Protein AF-A0AAE9ZBF6-F1 (afdb_monomer_lite)

pLDDT: mean 81.01, std 19.07, range [32.28, 96.75]

Sequence (198 aa):
MTGSSLATSDKGQGATVRFPVLPGRTPVAQG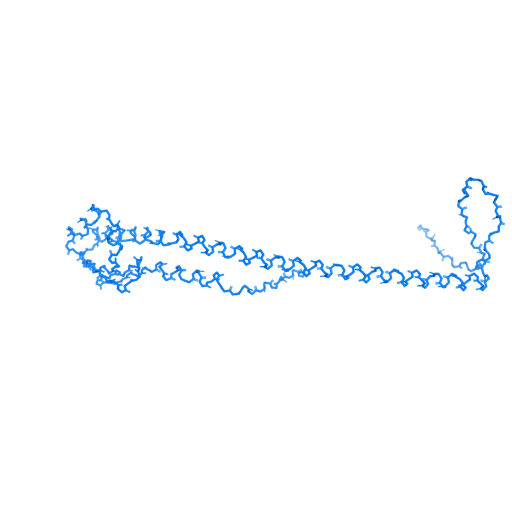ADTTCEAYKAGHRDASIAYAEEKAALERSHQAFVDSVGVMLSDMEARYRDEALALIARLFTAVAPAMARGSALSEIMSLVSDRARHSDDELKLRVHPDLVSHLSETDQKKLSDNPQIILETDPSCAPSSIDARWSKGGFCHDPDALIKEILTALDAPSVPQEEQGNE

Radius of gyration: 42.13 Å; chains: 1; bounding box: 88×58×106 Å

Foldseek 3Di:
DDDDDPDDDDDDDPDQDDDDDDPPDDDPPDRPPCPDPVNVVVVVVVVVVVVVVVVVVVVVVVVVVVVVVVVVVVVVLVVLLVVLVVVLVVCVVCLVVVLLVVLLVVVVVVLVCCVVDDPWAKEKEAAPLSVVPDDPVVVCSQVVDPSYHYHHDNVADHSWIWIDTPVGTDTDDSVVVSVVVSVVSPDPDDPPPPPPDD

Organism: NCBI:txid1866326

Structure (mmCIF, N/CA/C/O backbone):
data_AF-A0AAE9ZBF6-F1
#
_entry.id   AF-A0AAE9ZBF6-F1
#
loop_
_atom_site.group_PDB
_atom_site.id
_atom_site.type_symbol
_atom_site.label_atom_id
_atom_site.label_alt_id
_atom_site.label_comp_id
_atom_site.label_asym_id
_atom_site.label_entity_id
_atom_site.label_seq_id
_atom_site.pdbx_PDB_ins_code
_atom_site.Cartn_x
_atom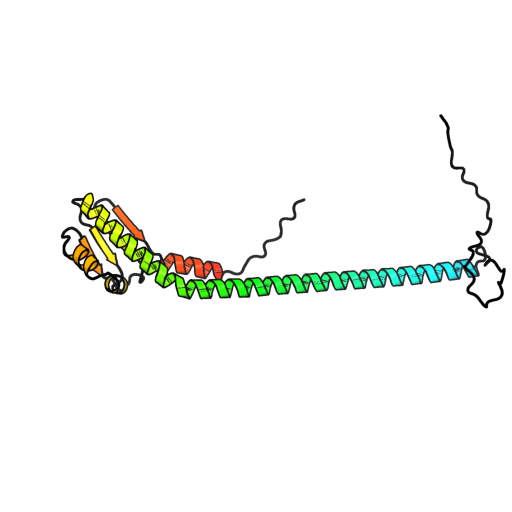_site.Cartn_y
_atom_site.Cartn_z
_atom_site.occupancy
_atom_site.B_iso_or_equiv
_atom_site.auth_seq_id
_atom_site.auth_comp_id
_atom_site.auth_asym_id
_atom_site.auth_atom_id
_atom_site.pdbx_PDB_model_num
ATOM 1 N N . MET A 1 1 ? 7.313 43.521 -60.790 1.00 37.53 1 MET A N 1
ATOM 2 C CA . MET A 1 1 ? 8.781 43.572 -60.659 1.00 37.53 1 MET A CA 1
ATOM 3 C C . MET A 1 1 ? 9.312 42.167 -60.893 1.00 37.53 1 MET A C 1
ATOM 5 O O . MET A 1 1 ? 8.902 41.276 -60.167 1.00 37.53 1 MET A O 1
ATOM 9 N N . THR A 1 2 ? 10.070 41.994 -61.987 1.00 36.09 2 THR A N 1
ATOM 10 C CA . THR A 1 2 ? 11.187 41.035 -62.192 1.00 36.09 2 THR A CA 1
ATOM 11 C C . THR A 1 2 ? 11.114 39.724 -61.387 1.00 36.09 2 THR A C 1
ATOM 13 O O . THR A 1 2 ? 11.328 39.742 -60.185 1.00 36.09 2 THR A O 1
ATOM 16 N N . GLY A 1 3 ? 10.807 38.548 -61.940 1.00 38.22 3 GLY A N 1
ATOM 17 C CA . GLY A 1 3 ? 11.33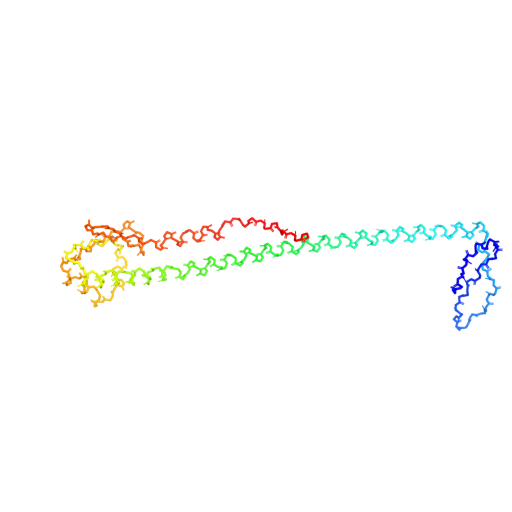9 37.966 -63.172 1.00 38.22 3 GLY A CA 1
ATOM 18 C C . GLY A 1 3 ? 12.728 37.381 -62.906 1.00 38.22 3 GLY A C 1
ATOM 19 O O . GLY A 1 3 ? 13.692 38.133 -62.935 1.00 38.22 3 GLY A O 1
ATOM 20 N N . SER A 1 4 ? 12.839 36.070 -62.659 1.00 32.28 4 SER A N 1
ATOM 21 C CA . SER A 1 4 ? 14.072 35.339 -62.975 1.00 32.28 4 SER A CA 1
ATOM 22 C C . SER A 1 4 ? 13.814 33.840 -63.127 1.00 32.28 4 SER A C 1
ATOM 24 O O . SER A 1 4 ? 13.607 33.100 -62.170 1.00 32.28 4 SER A O 1
ATOM 26 N N . SER A 1 5 ? 13.787 33.448 -64.394 1.00 37.94 5 SER A N 1
ATOM 27 C CA . SER A 1 5 ? 13.825 32.091 -64.917 1.00 37.94 5 SER A CA 1
ATOM 28 C C . SER A 1 5 ? 15.198 31.483 -64.623 1.00 37.94 5 SER A C 1
ATOM 30 O O . SER A 1 5 ? 16.198 31.986 -65.137 1.00 37.94 5 SER A O 1
ATOM 32 N N . LEU A 1 6 ? 15.270 30.397 -63.845 1.00 36.72 6 LEU A N 1
ATOM 33 C CA . LEU A 1 6 ? 16.497 29.604 -63.758 1.00 36.72 6 LEU A CA 1
ATOM 34 C C . LEU A 1 6 ? 16.592 28.722 -65.006 1.00 36.72 6 LEU A C 1
ATOM 36 O O . LEU A 1 6 ? 15.916 27.704 -65.136 1.00 36.72 6 LEU A O 1
ATOM 40 N N . ALA A 1 7 ? 17.411 29.176 -65.948 1.00 36.19 7 ALA A N 1
ATOM 41 C CA . ALA A 1 7 ? 17.775 28.441 -67.142 1.00 36.19 7 ALA A CA 1
ATOM 42 C C . ALA A 1 7 ? 18.561 27.174 -66.774 1.00 36.19 7 ALA A C 1
ATOM 44 O O . ALA A 1 7 ? 19.606 27.233 -66.126 1.00 36.19 7 ALA A O 1
ATOM 45 N N . THR A 1 8 ? 18.084 26.030 -67.254 1.00 43.53 8 THR A N 1
ATOM 46 C CA . THR A 1 8 ? 18.881 24.818 -67.432 1.00 43.53 8 THR A CA 1
ATOM 47 C C . THR A 1 8 ? 19.939 25.090 -68.502 1.00 43.53 8 THR A C 1
ATOM 49 O O . THR A 1 8 ? 19.627 25.117 -69.691 1.00 43.53 8 THR A O 1
ATOM 52 N N . SER A 1 9 ? 21.185 25.323 -68.084 1.00 36.16 9 SER A N 1
ATOM 53 C CA . SER A 1 9 ? 22.342 25.337 -68.982 1.00 36.16 9 SER A CA 1
ATOM 54 C C . SER A 1 9 ? 23.076 24.009 -68.867 1.00 36.16 9 SER A C 1
ATOM 56 O O . SER A 1 9 ? 23.961 23.834 -68.032 1.00 36.16 9 SER A O 1
ATOM 58 N N . ASP A 1 10 ? 22.701 23.093 -69.751 1.00 49.50 10 ASP A N 1
ATOM 59 C CA . ASP A 1 10 ? 23.531 21.985 -70.198 1.00 49.50 10 ASP A CA 1
ATOM 60 C C . ASP A 1 10 ? 24.780 22.542 -70.901 1.00 49.50 10 ASP A C 1
ATOM 62 O O . ASP A 1 10 ? 24.689 23.064 -72.011 1.00 49.50 10 ASP A O 1
ATOM 66 N N . LYS A 1 11 ? 25.934 22.494 -70.224 1.00 37.19 11 LYS A N 1
ATOM 67 C CA . LYS A 1 11 ? 27.270 22.440 -70.839 1.00 37.19 11 LYS A CA 1
ATOM 68 C C . LYS A 1 11 ? 28.214 21.704 -69.895 1.00 37.19 11 LYS A C 1
ATOM 70 O O . LYS A 1 11 ? 28.555 22.210 -68.829 1.00 37.19 11 LYS A O 1
ATOM 75 N N . GLY A 1 12 ? 28.665 20.527 -70.320 1.00 45.69 12 GLY A N 1
ATOM 76 C CA . GLY A 1 12 ? 29.735 19.769 -69.678 1.00 45.69 12 GLY A CA 1
ATOM 77 C C . GLY A 1 12 ? 31.035 20.570 -69.595 1.00 45.69 12 GLY A C 1
ATOM 78 O O . GLY A 1 12 ? 31.824 20.602 -70.535 1.00 45.69 12 GLY A O 1
ATOM 79 N N . GLN A 1 13 ? 31.266 21.204 -68.450 1.00 40.22 13 GLN A N 1
ATOM 80 C CA . GLN A 1 13 ? 32.573 21.692 -68.026 1.00 40.22 13 GLN A CA 1
ATOM 81 C C . GLN A 1 13 ? 32.901 21.000 -66.707 1.00 40.22 13 GLN A C 1
ATOM 83 O O . GLN A 1 13 ? 32.185 21.162 -65.721 1.00 40.22 13 GLN A O 1
ATOM 88 N N . GLY A 1 14 ? 33.954 20.178 -66.712 1.00 41.09 14 GLY A N 1
ATOM 89 C CA . GLY A 1 14 ? 34.430 19.469 -65.530 1.00 41.09 14 GLY A CA 1
ATOM 90 C C . GLY A 1 14 ? 34.694 20.449 -64.390 1.00 41.09 14 GLY A C 1
ATOM 91 O O . GLY A 1 14 ? 35.611 21.268 -64.456 1.00 41.09 14 GLY A O 1
ATOM 92 N N . ALA A 1 15 ? 33.868 20.380 -63.348 1.00 47.12 15 ALA A N 1
ATOM 93 C CA . ALA A 1 15 ? 34.034 21.188 -62.154 1.00 47.12 15 ALA A CA 1
ATOM 94 C C . ALA A 1 15 ? 35.337 20.777 -61.454 1.00 47.12 15 ALA A C 1
ATOM 96 O O . ALA A 1 15 ? 35.465 19.666 -60.941 1.00 47.12 15 ALA A O 1
ATOM 97 N N . THR A 1 16 ? 36.331 21.663 -61.469 1.00 44.41 16 THR A N 1
ATOM 98 C CA . THR A 1 16 ? 37.618 21.436 -60.808 1.00 44.41 16 THR A CA 1
ATOM 99 C C . THR A 1 16 ? 37.475 21.719 -59.311 1.00 44.41 16 THR A C 1
ATOM 101 O O . THR A 1 16 ? 37.362 22.873 -58.899 1.00 44.41 16 THR A O 1
ATOM 104 N N . VAL A 1 17 ? 37.478 20.677 -58.478 1.00 47.72 17 VAL A N 1
ATOM 105 C CA . VAL A 1 17 ? 37.499 20.817 -57.012 1.00 47.72 17 VAL A CA 1
ATOM 106 C C . VAL A 1 17 ? 38.924 21.180 -56.577 1.00 47.72 17 VAL A C 1
ATOM 108 O O . VAL A 1 17 ? 39.863 20.421 -56.812 1.00 47.72 17 VAL A O 1
ATOM 111 N N . ARG A 1 18 ? 39.114 22.363 -55.972 1.00 43.50 18 ARG A N 1
ATOM 112 C CA . ARG A 1 18 ? 40.412 22.798 -55.423 1.00 43.50 18 ARG A CA 1
ATOM 113 C C . ARG A 1 18 ? 40.583 22.272 -54.000 1.00 43.50 18 ARG A C 1
ATOM 115 O O . ARG A 1 18 ? 39.894 22.725 -53.092 1.00 43.50 18 ARG A O 1
ATOM 122 N N . PHE A 1 19 ? 41.542 21.375 -53.802 1.00 47.84 19 PHE A N 1
ATOM 123 C CA . PHE A 1 19 ? 41.963 20.962 -52.465 1.00 47.84 19 PHE A CA 1
ATOM 124 C C . PHE A 1 19 ? 42.942 21.991 -51.867 1.00 47.84 19 PHE A C 1
ATOM 126 O O . PHE A 1 19 ? 43.839 22.452 -52.581 1.00 47.84 19 PHE A O 1
ATOM 133 N N . PRO A 1 20 ? 42.802 22.369 -50.583 1.00 45.88 20 PRO A N 1
ATOM 134 C CA . PRO A 1 20 ? 43.759 23.244 -49.913 1.00 45.88 20 PRO A CA 1
ATOM 135 C C . PRO A 1 20 ? 45.128 22.555 -49.793 1.00 45.88 20 PRO A C 1
ATOM 137 O O . PRO A 1 20 ? 45.233 21.404 -49.369 1.00 45.88 20 PRO A O 1
ATOM 140 N N . VAL A 1 21 ? 46.186 23.262 -50.197 1.00 47.75 21 VAL A N 1
ATOM 141 C CA . VAL A 1 21 ? 47.561 22.744 -50.232 1.00 47.75 21 VAL A CA 1
ATOM 142 C C . VAL A 1 21 ? 48.197 22.884 -48.849 1.00 47.75 21 VAL A C 1
ATOM 144 O O . VAL A 1 21 ? 48.344 23.993 -48.339 1.00 47.75 21 VAL A O 1
ATOM 147 N N . LEU A 1 22 ? 48.592 21.759 -48.249 1.00 47.78 22 LEU A N 1
ATOM 148 C CA . LEU A 1 22 ? 49.406 21.735 -47.031 1.00 47.78 22 LEU A CA 1
ATOM 149 C C . LEU A 1 22 ? 50.863 22.149 -47.344 1.00 47.78 22 LEU A C 1
ATOM 151 O O . LEU A 1 22 ? 51.381 21.789 -48.408 1.00 47.78 22 LEU A O 1
ATOM 155 N N . PRO A 1 23 ? 51.546 22.880 -46.441 1.00 48.50 23 PRO A N 1
ATOM 156 C CA . PRO A 1 23 ? 52.893 23.396 -46.683 1.00 48.50 23 PRO A CA 1
ATOM 157 C C . PRO A 1 23 ? 53.912 22.262 -46.885 1.00 48.50 23 PRO A C 1
ATOM 159 O O . PRO A 1 23 ? 53.987 21.334 -46.085 1.00 48.50 23 PRO A O 1
ATOM 162 N N . GLY A 1 24 ? 54.701 22.347 -47.964 1.00 58.16 24 GLY A N 1
ATOM 163 C CA . GLY A 1 24 ? 55.768 21.389 -48.299 1.00 58.16 24 GLY A CA 1
ATOM 164 C C . GLY A 1 24 ? 55.476 20.430 -49.463 1.00 58.16 24 GLY A C 1
ATOM 165 O O . GLY A 1 24 ? 56.358 19.661 -49.836 1.00 58.16 24 GLY A O 1
ATOM 166 N N . ARG A 1 25 ? 54.286 20.477 -50.080 1.00 51.56 25 ARG A N 1
ATOM 167 C CA . ARG A 1 25 ? 53.978 19.733 -51.318 1.00 51.56 25 ARG A CA 1
ATOM 168 C C . ARG A 1 25 ? 53.935 20.661 -52.532 1.00 51.56 25 ARG A C 1
ATOM 170 O O . ARG A 1 25 ? 53.240 21.674 -52.519 1.00 51.56 25 ARG A O 1
ATOM 177 N N . THR A 1 26 ? 54.655 20.298 -53.594 1.00 52.19 26 THR A N 1
ATOM 178 C CA . THR A 1 26 ? 54.525 20.924 -54.915 1.00 52.19 26 THR A CA 1
ATOM 179 C C . THR A 1 26 ? 53.080 20.775 -55.405 1.00 52.19 26 THR A C 1
ATOM 181 O O . THR A 1 26 ? 52.531 19.673 -55.339 1.00 52.19 26 THR A O 1
ATOM 184 N N . PRO A 1 27 ? 52.431 21.854 -55.879 1.00 47.72 27 PRO A N 1
ATOM 185 C CA . PRO A 1 27 ? 51.064 21.780 -56.370 1.00 47.72 27 PRO A CA 1
ATOM 186 C C . PRO A 1 27 ? 51.039 20.938 -57.647 1.00 47.72 27 PRO A C 1
ATOM 188 O O . PRO A 1 27 ? 51.460 21.386 -58.712 1.00 47.72 27 PRO A O 1
ATOM 191 N N . VAL A 1 28 ? 50.544 19.705 -57.549 1.00 52.16 28 VAL A N 1
ATOM 192 C CA . VAL A 1 28 ? 50.178 18.919 -58.728 1.00 52.16 28 VAL A CA 1
ATOM 193 C C . VAL A 1 28 ? 48.899 19.542 -59.278 1.00 52.16 28 VAL A C 1
ATOM 195 O O . VAL A 1 28 ? 47.797 19.266 -58.812 1.00 52.16 28 VAL A O 1
ATOM 198 N N . ALA A 1 29 ? 49.052 20.445 -60.246 1.00 48.12 29 ALA A N 1
ATOM 199 C CA . ALA A 1 29 ? 47.961 21.065 -60.992 1.00 48.12 29 ALA A CA 1
ATOM 200 C C . ALA A 1 29 ? 47.364 20.089 -62.025 1.00 48.12 29 ALA A C 1
ATOM 202 O O . ALA A 1 29 ? 47.258 20.406 -63.206 1.00 48.12 29 ALA A O 1
ATOM 203 N N . GLN A 1 30 ? 46.984 18.888 -61.593 1.00 55.97 30 GLN A N 1
ATOM 204 C CA . GLN A 1 30 ? 46.102 18.020 -62.363 1.00 55.97 30 GLN A CA 1
ATOM 205 C C . GLN A 1 30 ? 44.748 18.042 -61.672 1.00 55.97 30 GLN A C 1
ATOM 207 O O . GLN A 1 30 ? 44.535 17.383 -60.657 1.00 55.97 30 GLN A O 1
ATOM 212 N N . GLY A 1 31 ? 43.834 18.850 -62.212 1.00 57.81 31 GLY A N 1
ATOM 213 C CA . GLY A 1 31 ? 42.420 18.631 -61.949 1.00 57.81 31 GLY A CA 1
ATOM 214 C C . GLY A 1 31 ? 42.102 17.200 -62.366 1.00 57.81 31 GLY A C 1
ATOM 215 O O . GLY A 1 31 ? 42.403 16.820 -63.497 1.00 57.81 31 GLY A O 1
ATOM 216 N N . ALA A 1 32 ? 41.579 16.391 -61.446 1.00 61.59 32 ALA A N 1
ATOM 217 C CA . ALA A 1 32 ? 41.096 15.066 -61.799 1.00 61.59 32 ALA A CA 1
ATOM 218 C C . ALA A 1 32 ? 40.061 15.222 -62.921 1.00 61.59 32 ALA A C 1
ATOM 220 O O . ALA A 1 32 ? 39.143 16.037 -62.796 1.00 61.59 32 ALA A O 1
ATOM 221 N N . ASP A 1 33 ? 40.225 14.487 -64.020 1.00 70.38 33 ASP A N 1
ATOM 222 C CA . ASP A 1 33 ? 39.209 14.433 -65.066 1.00 70.38 33 ASP A CA 1
ATOM 223 C C . ASP A 1 33 ? 37.993 13.692 -64.507 1.00 70.38 33 ASP A C 1
ATOM 225 O O . ASP A 1 33 ? 37.917 12.462 -64.512 1.00 70.38 33 ASP A O 1
ATOM 229 N N . THR A 1 34 ? 37.042 14.463 -63.986 1.00 69.12 34 THR A N 1
ATOM 230 C CA . THR A 1 34 ? 35.822 13.949 -63.363 1.00 69.12 34 THR A CA 1
ATOM 231 C C . THR A 1 34 ? 34.867 13.307 -64.370 1.00 69.12 34 THR A C 1
ATOM 233 O O . THR A 1 34 ? 33.872 12.692 -63.981 1.00 69.12 34 THR A O 1
ATOM 236 N N . THR A 1 35 ? 35.158 13.424 -65.670 1.00 75.75 35 THR A N 1
ATOM 237 C CA . THR A 1 35 ? 34.339 12.865 -66.747 1.00 75.75 35 THR A CA 1
ATOM 238 C C . THR A 1 35 ? 34.814 11.493 -67.218 1.00 75.75 35 THR A C 1
ATOM 240 O O . THR A 1 35 ? 34.027 10.779 -67.848 1.00 75.75 35 THR A O 1
ATOM 243 N N . CYS A 1 36 ? 36.043 11.085 -66.873 1.00 84.06 36 CYS A N 1
ATOM 244 C CA . CYS A 1 36 ? 36.571 9.784 -67.268 1.00 84.06 36 CYS A CA 1
ATOM 245 C C . CYS A 1 36 ? 35.875 8.623 -66.530 1.00 84.06 36 CYS A C 1
ATOM 247 O O . CYS A 1 36 ? 35.502 8.723 -65.358 1.00 84.06 36 CYS A O 1
ATOM 249 N N . GLU A 1 37 ? 35.700 7.493 -67.220 1.00 84.56 37 GLU A N 1
ATOM 250 C CA . GLU A 1 37 ? 34.986 6.317 -66.694 1.00 84.56 37 GLU A CA 1
ATOM 251 C C . GLU A 1 37 ? 35.637 5.740 -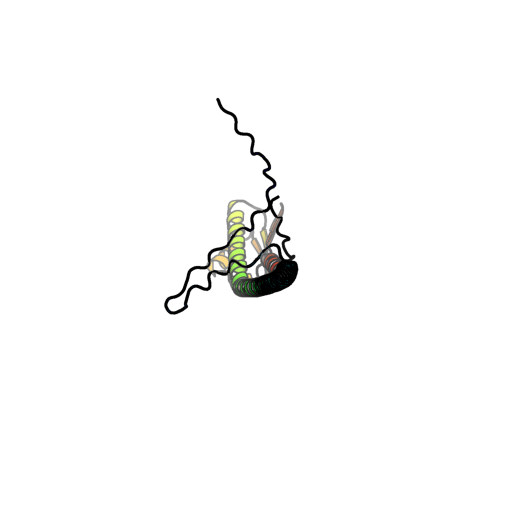65.427 1.00 84.56 37 GLU A C 1
ATOM 253 O O . GLU A 1 37 ? 34.932 5.351 -64.499 1.00 84.56 37 GLU A O 1
ATOM 258 N N . ALA A 1 38 ? 36.972 5.761 -65.337 1.00 82.44 38 ALA A N 1
ATOM 259 C CA . ALA A 1 38 ? 37.698 5.292 -64.156 1.00 82.44 38 ALA A CA 1
ATOM 260 C C . ALA A 1 38 ? 37.385 6.133 -62.904 1.00 82.44 38 ALA A C 1
ATOM 262 O O . ALA A 1 38 ? 37.188 5.582 -61.822 1.00 82.44 38 ALA A O 1
ATOM 263 N N . TYR A 1 39 ? 37.279 7.459 -63.053 1.00 80.94 39 TYR A N 1
ATOM 264 C CA . TYR A 1 39 ? 36.885 8.344 -61.957 1.00 80.94 39 TYR A CA 1
ATOM 265 C C . TYR A 1 39 ? 35.436 8.093 -61.530 1.00 80.94 39 TYR A C 1
ATOM 267 O O . TYR A 1 39 ? 35.159 7.974 -60.339 1.00 80.94 39 TYR A O 1
ATOM 275 N N . LYS A 1 40 ? 34.506 7.962 -62.488 1.00 82.62 40 LYS A N 1
ATOM 276 C CA . LYS A 1 40 ? 33.093 7.671 -62.190 1.00 82.62 40 LYS A CA 1
ATOM 277 C C . LYS A 1 40 ? 32.918 6.330 -61.479 1.00 82.62 40 LYS A C 1
ATOM 279 O O . LYS A 1 40 ? 32.113 6.252 -60.556 1.00 82.62 40 LYS A O 1
ATOM 284 N N . ALA A 1 41 ? 33.654 5.298 -61.897 1.00 87.00 41 ALA A N 1
ATOM 285 C CA . ALA A 1 41 ? 33.647 3.989 -61.250 1.00 87.00 41 ALA A CA 1
ATOM 286 C C . ALA A 1 41 ? 34.154 4.090 -59.804 1.00 87.00 41 ALA A C 1
ATOM 288 O O . ALA A 1 41 ? 33.415 3.759 -58.884 1.00 87.00 41 ALA A O 1
ATOM 289 N N . GLY A 1 42 ? 35.332 4.686 -59.587 1.00 87.56 42 GLY A N 1
ATOM 290 C CA . GLY A 1 42 ? 35.878 4.870 -58.239 1.00 87.56 42 GLY A CA 1
ATOM 291 C C . GLY A 1 42 ? 34.997 5.739 -57.332 1.00 87.56 42 GLY A C 1
ATOM 292 O O . GLY A 1 42 ? 34.845 5.439 -56.152 1.00 87.56 42 GLY A O 1
ATOM 293 N N . HIS A 1 43 ? 34.361 6.785 -57.871 1.00 85.75 43 HIS A N 1
ATOM 294 C CA . HIS A 1 43 ? 33.408 7.603 -57.118 1.00 85.75 43 HIS A CA 1
ATOM 295 C C . HIS A 1 43 ? 32.153 6.810 -56.733 1.00 85.75 43 HIS A C 1
ATOM 297 O O . HIS A 1 43 ? 31.659 6.967 -55.617 1.00 85.75 43 HIS A O 1
ATOM 303 N N . ARG A 1 44 ? 31.615 5.970 -57.629 1.00 90.50 44 ARG A N 1
ATOM 304 C CA . ARG A 1 44 ? 30.479 5.089 -57.313 1.00 90.50 44 ARG A CA 1
ATOM 305 C C . ARG A 1 44 ? 30.853 4.086 -56.230 1.00 90.50 44 ARG A C 1
ATOM 307 O O . ARG A 1 44 ? 30.124 4.004 -55.250 1.00 90.50 44 ARG A O 1
ATOM 314 N N . ASP A 1 45 ? 31.994 3.417 -56.362 1.00 92.12 45 ASP A N 1
ATOM 315 C CA . ASP A 1 45 ? 32.465 2.434 -55.383 1.00 92.12 45 ASP A CA 1
ATOM 316 C C . ASP A 1 45 ? 32.679 3.081 -54.007 1.00 92.12 45 ASP A C 1
ATOM 318 O O . ASP A 1 45 ? 32.196 2.571 -52.998 1.00 92.12 45 ASP A O 1
ATOM 322 N N . ALA A 1 46 ? 33.305 4.263 -53.959 1.00 91.00 46 ALA A N 1
ATOM 323 C CA . ALA A 1 46 ? 33.474 5.025 -52.722 1.00 91.00 46 ALA A CA 1
ATOM 324 C C . ALA A 1 46 ? 32.137 5.506 -52.131 1.00 91.00 46 ALA A C 1
ATOM 326 O O . ALA A 1 46 ? 31.967 5.505 -50.915 1.00 91.00 46 ALA A O 1
ATOM 327 N N . SER A 1 47 ? 31.175 5.897 -52.975 1.00 90.94 47 SER A N 1
ATOM 328 C CA . SER A 1 47 ? 29.839 6.311 -52.523 1.00 90.94 47 SER A CA 1
ATOM 329 C C . SER A 1 47 ? 29.042 5.137 -51.954 1.00 90.94 47 SER A C 1
ATOM 331 O O . SER A 1 47 ? 28.349 5.309 -50.955 1.00 90.94 47 SER A O 1
ATOM 333 N N . ILE A 1 48 ? 29.150 3.953 -52.568 1.00 94.38 48 ILE A N 1
ATOM 334 C CA . ILE A 1 48 ? 28.534 2.715 -52.078 1.00 94.38 48 ILE A CA 1
ATOM 335 C C . ILE A 1 48 ? 29.160 2.332 -50.737 1.00 94.38 48 ILE A C 1
ATOM 337 O O . ILE A 1 48 ? 28.429 2.175 -49.766 1.00 94.38 48 ILE A O 1
ATOM 341 N N . ALA A 1 49 ? 30.493 2.292 -50.650 1.00 94.06 49 ALA A N 1
ATOM 342 C CA . ALA A 1 49 ? 31.198 1.980 -49.408 1.00 94.06 49 ALA A CA 1
ATOM 343 C C . ALA A 1 49 ? 30.829 2.953 -48.273 1.00 94.06 49 ALA A C 1
ATOM 345 O O . ALA A 1 49 ? 30.549 2.526 -47.156 1.00 94.06 49 ALA A O 1
ATOM 346 N N . TYR A 1 50 ? 30.748 4.256 -48.567 1.00 92.69 50 TYR A N 1
ATOM 347 C CA . TYR A 1 50 ? 30.314 5.261 -47.594 1.00 92.69 50 TYR A CA 1
ATOM 348 C C . TYR A 1 50 ? 28.851 5.072 -47.162 1.00 92.69 50 TYR A C 1
ATOM 350 O O . TYR A 1 50 ? 28.529 5.198 -45.981 1.00 92.69 50 TYR A O 1
ATOM 358 N N . ALA A 1 51 ? 27.949 4.762 -48.099 1.00 94.56 51 ALA A N 1
ATOM 359 C CA . ALA A 1 51 ? 26.547 4.500 -47.782 1.00 94.56 51 ALA A CA 1
ATOM 360 C C . ALA A 1 51 ? 26.383 3.237 -46.919 1.00 94.56 51 ALA A C 1
ATOM 362 O O . ALA A 1 51 ? 25.596 3.242 -45.972 1.00 94.56 51 ALA A O 1
ATOM 363 N N . GLU A 1 52 ? 27.148 2.183 -47.204 1.00 96.06 52 GLU A N 1
ATOM 364 C CA . GLU A 1 52 ? 27.182 0.952 -46.411 1.00 96.06 52 GLU A CA 1
ATOM 365 C C . GLU A 1 52 ? 27.724 1.199 -44.998 1.00 96.06 52 GLU A C 1
ATOM 367 O O . GLU A 1 52 ? 27.122 0.736 -44.025 1.00 96.06 52 GLU A O 1
ATOM 372 N N . GLU A 1 53 ? 28.806 1.973 -44.868 1.00 95.19 53 GLU A N 1
ATOM 373 C CA . GLU A 1 53 ? 29.375 2.373 -43.577 1.00 95.19 53 GLU A CA 1
ATOM 374 C C . GLU A 1 53 ? 28.374 3.202 -42.760 1.00 95.19 53 GLU A C 1
ATOM 376 O O . GLU A 1 53 ? 28.129 2.902 -41.589 1.00 95.19 53 GLU A O 1
ATOM 381 N N . LYS A 1 54 ? 27.714 4.188 -43.384 1.00 95.00 54 LYS A N 1
ATOM 382 C CA . LYS A 1 54 ? 26.669 4.996 -42.738 1.00 95.00 54 LYS A CA 1
ATOM 383 C C . LYS A 1 54 ? 25.500 4.132 -42.271 1.00 95.00 54 LYS A C 1
ATOM 385 O O . LYS A 1 54 ? 25.069 4.262 -41.129 1.00 95.00 54 LYS A O 1
ATOM 390 N N . ALA A 1 55 ? 25.024 3.215 -43.112 1.00 95.56 55 ALA A N 1
ATOM 391 C CA . ALA A 1 55 ? 23.945 2.299 -42.754 1.00 95.56 55 ALA A CA 1
ATOM 392 C C . ALA A 1 55 ? 24.355 1.323 -41.635 1.00 95.56 55 ALA A C 1
ATOM 394 O O . ALA A 1 55 ? 23.521 0.920 -40.824 1.00 95.56 55 ALA A O 1
ATOM 395 N N . ALA A 1 56 ? 25.625 0.911 -41.575 1.00 95.88 56 ALA A N 1
ATOM 396 C CA . ALA A 1 56 ? 26.151 0.105 -40.475 1.00 95.88 56 ALA A CA 1
ATOM 397 C C . ALA A 1 56 ? 26.207 0.897 -39.163 1.00 95.88 56 ALA A C 1
ATOM 399 O O . ALA A 1 56 ? 25.804 0.374 -38.122 1.00 95.88 56 ALA A O 1
ATOM 400 N N . LEU A 1 57 ? 26.636 2.159 -39.222 1.00 95.62 57 LEU A N 1
ATOM 401 C CA . LEU A 1 57 ? 26.650 3.055 -38.071 1.00 95.62 57 LEU A CA 1
ATOM 402 C C . LEU A 1 57 ? 25.233 3.326 -37.548 1.00 95.62 57 LEU A C 1
ATOM 404 O O . LEU A 1 57 ? 25.003 3.223 -36.347 1.00 95.62 57 LEU A O 1
ATOM 408 N N . GLU A 1 58 ? 24.270 3.596 -38.432 1.00 96.44 58 GLU A N 1
ATOM 409 C CA . GLU A 1 58 ? 22.864 3.807 -38.061 1.00 96.44 58 GLU A CA 1
ATOM 410 C C . GLU A 1 58 ? 22.259 2.567 -37.388 1.00 96.44 58 GLU A C 1
ATOM 412 O O . GLU A 1 58 ? 21.624 2.689 -36.342 1.00 96.44 58 GLU A O 1
ATOM 417 N N . ARG A 1 59 ? 22.525 1.361 -37.912 1.00 96.56 59 ARG A N 1
ATOM 418 C CA . ARG A 1 59 ? 22.106 0.102 -37.269 1.00 96.56 59 ARG A CA 1
ATOM 419 C C . ARG A 1 59 ? 22.737 -0.096 -35.891 1.00 96.56 59 ARG A C 1
ATOM 421 O O . ARG A 1 59 ? 22.058 -0.552 -34.978 1.00 96.56 59 ARG A O 1
ATOM 428 N N . SER A 1 60 ? 24.014 0.250 -35.738 1.00 95.38 60 SER A N 1
ATOM 429 C CA . SER A 1 60 ? 24.713 0.188 -34.449 1.00 95.38 60 SER A CA 1
ATOM 430 C C . SER A 1 60 ? 24.116 1.170 -33.435 1.00 95.38 60 SER A C 1
ATOM 432 O O . SER A 1 60 ? 23.840 0.794 -32.298 1.00 95.38 60 SER A O 1
ATOM 434 N N . HIS A 1 61 ? 23.845 2.410 -33.855 1.00 95.81 61 HIS A N 1
ATOM 435 C CA . HIS A 1 61 ? 23.186 3.406 -33.012 1.00 95.81 61 HIS A CA 1
ATOM 436 C C . HIS A 1 61 ? 21.784 2.966 -32.600 1.00 95.81 61 HIS A C 1
ATOM 438 O O . HIS A 1 61 ? 21.445 3.090 -31.427 1.00 95.81 61 HIS A O 1
ATOM 444 N N . GLN A 1 62 ? 20.994 2.412 -33.523 1.00 95.88 62 GLN A N 1
ATOM 445 C CA . GLN A 1 62 ? 19.660 1.920 -33.190 1.00 95.88 62 GLN A CA 1
ATOM 446 C C . GLN A 1 62 ? 19.725 0.773 -32.177 1.00 95.88 62 GLN A C 1
ATOM 448 O O . GLN A 1 62 ? 19.047 0.828 -31.159 1.00 95.88 62 GLN A O 1
ATOM 453 N N . ALA A 1 63 ? 20.609 -0.208 -32.386 1.00 95.94 63 ALA A N 1
ATOM 454 C CA . ALA A 1 63 ? 20.795 -1.306 -31.439 1.00 95.94 63 ALA A CA 1
ATOM 455 C C . ALA A 1 63 ? 21.248 -0.817 -30.050 1.00 95.94 63 ALA A C 1
ATOM 457 O O . ALA A 1 63 ? 20.835 -1.368 -29.030 1.00 95.94 63 ALA A O 1
ATOM 458 N N . PHE A 1 64 ? 22.079 0.228 -29.997 1.00 95.75 64 PHE A N 1
ATOM 459 C CA . PHE A 1 64 ? 22.462 0.865 -28.740 1.00 95.75 64 PHE A CA 1
ATOM 460 C C . PHE A 1 64 ? 21.267 1.537 -28.053 1.00 95.75 64 PHE A C 1
ATOM 462 O O . PHE A 1 64 ? 21.067 1.327 -26.859 1.00 95.75 64 PHE A O 1
ATOM 469 N N . VAL A 1 65 ? 20.459 2.303 -28.792 1.00 96.75 65 VAL A N 1
ATOM 470 C CA . VAL A 1 65 ? 19.245 2.946 -28.261 1.00 96.75 65 VAL A CA 1
ATOM 471 C C . VAL A 1 65 ? 18.270 1.902 -27.719 1.00 96.75 65 VAL A C 1
ATOM 473 O O . VAL A 1 65 ? 17.816 2.041 -26.585 1.00 96.75 65 VAL A O 1
ATOM 476 N N . ASP A 1 66 ? 18.018 0.829 -28.468 1.00 95.25 66 ASP A N 1
ATOM 477 C CA . ASP A 1 66 ? 17.134 -0.259 -28.043 1.00 95.25 66 ASP A CA 1
ATOM 478 C C . ASP A 1 66 ? 17.668 -0.933 -26.767 1.00 95.25 66 ASP A C 1
ATOM 480 O O . ASP A 1 66 ? 16.924 -1.171 -25.815 1.00 95.25 66 ASP A O 1
ATOM 484 N N . SER A 1 67 ? 18.983 -1.176 -26.698 1.00 95.94 67 SER A N 1
ATOM 485 C CA . SER A 1 67 ? 19.628 -1.747 -25.511 1.00 95.94 67 SER A CA 1
ATOM 486 C C . SER A 1 67 ? 19.517 -0.840 -24.284 1.00 95.94 67 SER A C 1
ATOM 488 O O . SER A 1 67 ? 19.340 -1.347 -23.175 1.00 95.94 67 SER A O 1
ATOM 490 N N . VAL A 1 68 ? 19.652 0.477 -24.453 1.00 96.12 68 VAL A N 1
ATOM 491 C CA . VAL A 1 68 ? 19.474 1.440 -23.358 1.00 96.12 68 VAL A CA 1
ATOM 492 C C . VAL A 1 68 ? 18.009 1.483 -22.927 1.00 96.12 68 VAL A C 1
ATOM 494 O O . VAL A 1 68 ? 17.746 1.495 -21.728 1.00 96.12 68 VAL A O 1
ATOM 497 N N . GLY A 1 69 ? 17.064 1.434 -23.869 1.00 94.06 69 GLY A N 1
ATOM 498 C CA . GLY A 1 69 ? 15.630 1.385 -23.573 1.00 94.06 69 GLY A CA 1
ATOM 499 C C . GLY A 1 69 ? 15.248 0.181 -22.710 1.00 94.06 69 GLY A C 1
ATOM 500 O O . GLY A 1 69 ? 14.588 0.345 -21.686 1.00 94.06 69 GLY A O 1
ATOM 501 N N . VAL A 1 70 ? 15.738 -1.015 -23.058 1.00 94.88 70 VAL A N 1
ATOM 502 C CA . VAL A 1 70 ? 15.527 -2.229 -22.248 1.00 94.88 70 VAL A CA 1
ATOM 503 C C . VAL A 1 70 ? 16.164 -2.089 -20.864 1.00 94.88 70 VAL A C 1
ATOM 505 O O . VAL A 1 70 ? 15.516 -2.378 -19.863 1.00 94.88 70 VAL A O 1
ATOM 508 N N . MET A 1 71 ? 17.407 -1.596 -20.783 1.00 95.06 71 MET A N 1
ATOM 509 C CA . MET A 1 71 ? 18.087 -1.397 -19.497 1.00 95.06 71 MET A CA 1
ATOM 510 C C . MET A 1 71 ? 17.323 -0.430 -18.581 1.00 95.06 71 MET A C 1
ATOM 512 O O . MET A 1 71 ? 17.220 -0.689 -17.383 1.00 95.06 71 MET A O 1
ATOM 516 N N . LEU A 1 72 ? 16.809 0.679 -19.121 1.00 94.38 72 LEU A N 1
ATOM 517 C CA . LEU A 1 72 ? 16.042 1.657 -18.349 1.00 94.38 72 LEU A CA 1
ATOM 518 C C . LEU A 1 72 ? 14.720 1.067 -17.860 1.00 94.38 72 LEU A C 1
ATOM 520 O O . LEU A 1 72 ? 14.423 1.187 -16.676 1.00 94.38 72 LEU A O 1
ATOM 524 N N . SER A 1 73 ? 13.987 0.361 -18.725 1.00 91.06 73 SER A N 1
ATOM 525 C CA . SER A 1 73 ? 12.735 -0.303 -18.345 1.00 91.06 73 SER A CA 1
ATOM 526 C C . SER A 1 73 ? 12.948 -1.355 -17.248 1.00 91.06 73 SER A C 1
ATOM 528 O O . SER A 1 73 ? 12.223 -1.373 -16.252 1.00 91.06 73 SER A O 1
ATOM 530 N N . ASP A 1 74 ? 14.003 -2.169 -17.361 1.00 92.00 74 ASP A N 1
ATOM 531 C CA . ASP A 1 74 ? 14.381 -3.143 -16.331 1.00 92.00 74 ASP A CA 1
ATOM 532 C C . ASP A 1 74 ? 14.740 -2.463 -15.002 1.00 92.00 74 ASP A C 1
ATOM 534 O O . ASP A 1 74 ? 14.410 -2.957 -13.921 1.00 92.00 74 ASP A O 1
ATOM 538 N N . MET A 1 75 ? 15.451 -1.337 -15.068 1.00 93.50 75 MET A N 1
ATOM 539 C CA . MET A 1 75 ? 15.860 -0.580 -13.891 1.00 93.50 75 MET A CA 1
ATOM 540 C C . MET A 1 75 ? 14.651 0.057 -13.193 1.00 93.50 75 MET A C 1
ATOM 542 O O . MET A 1 75 ? 14.542 -0.027 -11.971 1.00 93.50 75 MET A O 1
ATOM 546 N N . GLU A 1 76 ? 13.727 0.645 -13.950 1.00 92.06 76 GLU A N 1
ATOM 547 C CA . GLU A 1 76 ? 12.477 1.210 -13.435 1.00 92.06 76 GLU A CA 1
ATOM 548 C C . GLU A 1 76 ? 11.599 0.147 -12.775 1.00 92.06 76 GLU A C 1
ATOM 550 O O . GLU A 1 76 ? 11.105 0.371 -11.668 1.00 92.06 76 GLU A O 1
ATOM 555 N N . ALA A 1 77 ? 11.459 -1.028 -13.398 1.00 89.56 77 ALA A N 1
ATOM 556 C CA . ALA A 1 77 ? 10.722 -2.149 -12.821 1.00 89.56 77 ALA A CA 1
ATOM 557 C C . ALA A 1 77 ? 11.319 -2.577 -11.470 1.00 89.56 77 ALA A C 1
ATOM 559 O O . ALA A 1 77 ? 10.602 -2.661 -10.474 1.00 89.56 77 ALA A O 1
ATOM 560 N N . ARG A 1 78 ? 12.648 -2.743 -11.395 1.00 91.38 78 ARG A N 1
ATOM 561 C CA . ARG A 1 78 ? 13.338 -3.088 -10.138 1.00 91.38 78 ARG A CA 1
ATOM 562 C C . ARG A 1 78 ? 13.163 -2.023 -9.064 1.00 91.38 78 ARG A C 1
ATOM 564 O O . ARG A 1 78 ? 12.854 -2.359 -7.926 1.00 91.38 78 ARG A O 1
ATOM 571 N N . TYR A 1 79 ? 13.337 -0.747 -9.411 1.00 93.44 79 TYR A N 1
ATOM 572 C CA . TYR A 1 79 ? 13.153 0.341 -8.450 1.00 93.44 79 TYR A CA 1
ATOM 573 C C . TYR A 1 79 ? 11.721 0.412 -7.932 1.00 93.44 79 TYR A C 1
ATOM 575 O O . TYR A 1 79 ? 11.513 0.672 -6.747 1.00 93.44 79 TYR A O 1
ATOM 583 N N . ARG A 1 80 ? 10.734 0.174 -8.798 1.00 90.56 80 ARG A N 1
ATOM 584 C CA . ARG A 1 80 ? 9.330 0.121 -8.401 1.00 90.56 80 ARG A CA 1
ATOM 585 C C . ARG A 1 80 ? 9.081 -1.013 -7.412 1.00 90.56 80 ARG A C 1
ATOM 587 O O . ARG A 1 80 ? 8.482 -0.762 -6.368 1.00 90.56 80 ARG A O 1
ATOM 594 N N . ASP A 1 81 ? 9.574 -2.211 -7.706 1.00 90.50 81 ASP A N 1
ATOM 595 C CA . ASP A 1 81 ? 9.427 -3.375 -6.828 1.00 90.50 81 ASP A CA 1
ATOM 596 C C . ASP A 1 81 ? 10.105 -3.143 -5.468 1.00 90.50 81 ASP A C 1
ATOM 598 O O . ASP A 1 81 ? 9.508 -3.382 -4.416 1.00 90.50 81 ASP A O 1
ATOM 602 N N . GLU A 1 82 ? 11.325 -2.596 -5.462 1.00 93.19 82 GLU A N 1
ATOM 603 C CA . GLU A 1 82 ? 12.050 -2.247 -4.234 1.00 93.19 82 GLU A CA 1
ATOM 604 C C . GLU A 1 82 ? 11.318 -1.176 -3.411 1.00 93.19 82 GLU A C 1
ATOM 606 O O . GLU A 1 82 ? 11.216 -1.289 -2.184 1.00 93.19 82 GLU A O 1
ATOM 611 N N . ALA A 1 83 ? 10.778 -0.145 -4.067 1.00 92.88 83 ALA A N 1
ATOM 612 C CA . ALA A 1 83 ? 10.024 0.914 -3.407 1.00 92.88 83 ALA A CA 1
ATOM 613 C C . ALA A 1 83 ? 8.722 0.384 -2.791 1.00 92.88 83 ALA A C 1
ATOM 615 O O . ALA A 1 83 ? 8.426 0.695 -1.636 1.00 92.88 83 ALA A O 1
ATOM 616 N N . LEU A 1 84 ? 7.966 -0.443 -3.520 1.00 93.38 84 LEU A N 1
ATOM 617 C CA . LEU A 1 84 ? 6.740 -1.065 -3.014 1.00 93.38 84 LEU A CA 1
ATOM 618 C C . LEU A 1 84 ? 7.029 -1.986 -1.827 1.00 93.38 84 LEU A C 1
ATOM 620 O O . LEU A 1 84 ? 6.353 -1.884 -0.803 1.00 93.38 84 LEU A O 1
ATOM 624 N N . ALA A 1 85 ? 8.085 -2.799 -1.902 1.00 92.06 85 ALA A N 1
ATOM 625 C CA . ALA A 1 85 ? 8.510 -3.645 -0.790 1.00 92.06 85 ALA A CA 1
ATOM 626 C C . ALA A 1 85 ? 8.896 -2.821 0.453 1.00 92.06 85 ALA A C 1
ATOM 628 O O . ALA A 1 85 ? 8.550 -3.180 1.585 1.00 92.06 85 ALA A O 1
ATOM 629 N N . LEU A 1 86 ? 9.583 -1.687 0.265 1.00 95.00 86 LEU A N 1
ATOM 630 C CA . LEU A 1 86 ? 9.925 -0.780 1.360 1.00 95.00 86 LEU A CA 1
ATOM 631 C C . LEU A 1 86 ? 8.674 -0.145 1.984 1.00 95.00 86 LEU A C 1
ATOM 633 O O . LEU A 1 86 ? 8.567 -0.098 3.213 1.00 95.00 86 LEU A O 1
ATOM 637 N N . ILE A 1 87 ? 7.727 0.307 1.158 1.00 94.50 87 ILE A N 1
ATOM 638 C CA . ILE A 1 87 ? 6.447 0.869 1.607 1.00 94.50 87 ILE A CA 1
ATOM 639 C C . ILE A 1 87 ? 5.661 -0.180 2.395 1.00 94.50 87 ILE A C 1
ATOM 641 O O . ILE A 1 87 ? 5.235 0.108 3.512 1.00 94.50 87 ILE A O 1
ATOM 645 N N . ALA A 1 88 ? 5.527 -1.403 1.877 1.00 94.12 88 ALA A N 1
ATOM 646 C CA . ALA A 1 88 ? 4.827 -2.494 2.551 1.00 94.12 88 ALA A CA 1
ATOM 647 C C . ALA A 1 88 ? 5.462 -2.820 3.911 1.00 94.12 88 ALA A C 1
ATOM 649 O O . ALA A 1 88 ? 4.760 -2.976 4.915 1.00 94.12 88 ALA A O 1
ATOM 650 N N . ARG A 1 89 ? 6.799 -2.842 3.988 1.00 94.19 89 ARG A N 1
ATOM 651 C CA . ARG A 1 89 ? 7.527 -3.068 5.243 1.00 94.19 89 ARG A CA 1
ATOM 652 C C . ARG A 1 89 ? 7.300 -1.947 6.257 1.00 94.19 89 ARG A C 1
ATOM 654 O O . ARG A 1 89 ? 7.057 -2.233 7.430 1.00 94.19 89 ARG A O 1
ATOM 661 N N . LEU A 1 90 ? 7.380 -0.688 5.826 1.00 95.50 90 LEU A N 1
ATOM 662 C CA . LEU A 1 90 ? 7.130 0.467 6.691 1.00 95.50 90 LEU A CA 1
ATOM 663 C C . LEU A 1 90 ? 5.681 0.463 7.190 1.00 95.50 90 LEU A C 1
ATOM 665 O O . LEU A 1 90 ? 5.432 0.632 8.383 1.00 95.50 90 LEU A O 1
ATOM 669 N N . PHE A 1 91 ? 4.735 0.219 6.284 1.00 95.19 91 PHE A N 1
ATOM 670 C CA . PHE A 1 91 ? 3.315 0.167 6.592 1.00 95.19 91 PHE A CA 1
ATOM 671 C C . PHE A 1 91 ? 3.005 -0.955 7.586 1.00 95.19 91 PHE A C 1
ATOM 673 O O . PHE A 1 91 ? 2.385 -0.696 8.610 1.00 95.19 91 PHE A O 1
ATOM 680 N N . THR A 1 92 ? 3.531 -2.163 7.376 1.00 94.06 92 THR A N 1
ATOM 681 C CA . THR A 1 92 ? 3.354 -3.298 8.301 1.00 94.06 92 THR A CA 1
ATOM 682 C C . THR A 1 92 ? 3.878 -2.992 9.708 1.00 94.06 92 THR A C 1
ATOM 684 O O . THR A 1 92 ? 3.291 -3.427 10.697 1.00 94.06 92 THR A O 1
ATOM 687 N N . ALA A 1 93 ? 4.964 -2.223 9.821 1.00 94.25 93 ALA A N 1
ATOM 688 C CA . ALA A 1 93 ? 5.535 -1.859 11.115 1.00 94.25 93 ALA A CA 1
ATOM 689 C C . ALA A 1 93 ? 4.696 -0.817 11.878 1.00 94.25 93 ALA A C 1
ATOM 691 O O . ALA A 1 93 ? 4.638 -0.856 13.107 1.00 94.25 93 ALA A O 1
ATOM 692 N N . VAL A 1 94 ? 4.060 0.122 11.169 1.00 94.94 94 VAL A N 1
ATOM 693 C CA . VAL A 1 94 ? 3.386 1.284 11.778 1.00 94.94 94 VAL A CA 1
ATOM 694 C C . VAL A 1 94 ? 1.869 1.102 11.873 1.00 94.94 94 VAL A C 1
ATOM 696 O O . VAL A 1 94 ? 1.254 1.523 12.858 1.00 94.94 94 VAL A O 1
ATOM 699 N N . ALA A 1 95 ? 1.253 0.449 10.889 1.00 93.75 95 ALA A N 1
ATOM 700 C CA . ALA A 1 95 ? -0.195 0.359 10.761 1.00 93.75 95 ALA A CA 1
ATOM 701 C C . ALA A 1 95 ? -0.893 -0.289 11.972 1.00 93.75 95 ALA A C 1
ATOM 703 O O . ALA A 1 95 ? -1.885 0.280 12.420 1.00 93.75 95 ALA A O 1
ATOM 704 N N . PRO A 1 96 ? -0.378 -1.367 12.604 1.00 93.31 96 PRO A N 1
ATOM 705 C CA . PRO A 1 96 ? -1.017 -1.938 13.794 1.00 93.31 96 PRO A CA 1
ATOM 706 C C . PRO A 1 96 ? -1.063 -0.979 14.993 1.00 93.31 96 PRO A C 1
ATOM 708 O O . PRO A 1 96 ? -1.981 -1.021 15.811 1.00 93.31 96 PRO A O 1
ATOM 711 N N . ALA A 1 97 ? -0.068 -0.098 15.138 1.00 92.94 97 ALA A N 1
ATOM 712 C CA . ALA A 1 97 ? -0.084 0.918 16.189 1.00 92.94 97 ALA A CA 1
ATOM 713 C C . ALA A 1 97 ? -1.111 2.020 15.884 1.00 92.94 97 ALA A C 1
ATOM 715 O O . ALA A 1 97 ? -1.851 2.429 16.778 1.00 92.94 97 ALA A O 1
ATOM 716 N N . MET A 1 98 ? -1.197 2.451 14.621 1.00 94.12 98 MET A N 1
ATOM 717 C CA . MET A 1 98 ? -2.193 3.433 14.180 1.00 94.12 98 MET A CA 1
ATOM 718 C C . MET A 1 98 ? -3.624 2.896 14.270 1.00 94.12 98 MET A C 1
ATOM 720 O O . MET A 1 98 ? -4.497 3.604 14.762 1.00 94.12 98 MET A O 1
ATOM 724 N N . ALA A 1 99 ? -3.859 1.647 13.860 1.00 94.38 99 ALA A N 1
ATOM 725 C CA . ALA A 1 99 ? -5.161 0.987 13.935 1.00 94.38 99 ALA A CA 1
ATOM 726 C C . ALA A 1 99 ? -5.672 0.913 15.373 1.00 94.38 99 ALA A C 1
ATOM 728 O O . ALA A 1 99 ? -6.797 1.329 15.642 1.00 94.38 99 ALA A O 1
ATOM 729 N N . ARG A 1 100 ? -4.820 0.495 16.318 1.00 93.31 100 ARG A N 1
ATOM 730 C CA . ARG A 1 100 ? -5.163 0.513 17.747 1.00 93.31 100 ARG A CA 1
ATOM 731 C C . ARG A 1 100 ? -5.489 1.920 18.240 1.00 93.31 100 ARG A C 1
ATOM 733 O O . ARG A 1 100 ? -6.497 2.101 18.911 1.00 93.31 100 ARG A O 1
ATOM 740 N N . GLY A 1 101 ? -4.669 2.919 17.904 1.00 92.56 101 GLY A N 1
ATOM 741 C CA . GLY A 1 101 ? -4.919 4.310 18.297 1.00 92.56 101 GLY A CA 1
ATOM 742 C C . GLY A 1 101 ? -6.251 4.850 17.762 1.00 92.56 101 GLY A C 1
ATOM 743 O O . GLY A 1 101 ? -7.014 5.457 18.512 1.00 92.56 101 GLY A O 1
ATOM 744 N N . SER A 1 102 ? -6.551 4.570 16.491 1.00 93.75 102 SER A N 1
ATOM 745 C CA . SER A 1 102 ? -7.826 4.907 15.849 1.00 93.75 102 SER A CA 1
ATOM 746 C C . SER A 1 102 ? -8.995 4.239 16.567 1.00 93.75 102 SER A C 1
ATOM 748 O O . SER A 1 102 ? -9.939 4.910 16.973 1.00 93.75 102 SER A O 1
ATOM 750 N N . ALA A 1 103 ? -8.895 2.932 16.811 1.00 93.31 103 ALA A N 1
ATOM 751 C CA . ALA A 1 103 ? -9.940 2.167 17.470 1.00 93.31 103 ALA A CA 1
ATOM 752 C C . ALA A 1 103 ? -10.225 2.675 18.898 1.00 93.31 103 ALA A C 1
ATOM 754 O O . ALA A 1 103 ? -11.375 2.892 19.276 1.00 93.31 103 ALA A O 1
ATOM 755 N N . LEU A 1 104 ? -9.187 2.959 19.687 1.00 92.38 104 LEU A N 1
ATOM 756 C CA . LEU A 1 104 ? -9.357 3.537 21.025 1.00 92.38 104 LEU A CA 1
ATOM 757 C C . LEU A 1 104 ? -10.060 4.901 20.975 1.00 92.38 104 LEU A C 1
ATOM 759 O O . LEU A 1 104 ? -10.951 5.164 21.783 1.00 92.38 104 LEU A O 1
ATOM 763 N N . SER A 1 105 ? -9.695 5.755 20.014 1.00 91.94 105 SER A N 1
ATOM 764 C CA . SER A 1 105 ? -10.345 7.055 19.821 1.00 91.94 105 SER A CA 1
ATOM 765 C C . SER A 1 105 ? -11.829 6.906 19.473 1.00 91.94 105 SER A C 1
ATOM 767 O O . SER A 1 105 ? -12.663 7.607 20.046 1.00 91.94 105 SER A O 1
ATOM 769 N N . GLU A 1 106 ? -12.169 5.974 18.581 1.00 93.25 106 GLU A N 1
ATOM 770 C CA . GLU A 1 106 ? -13.553 5.698 18.179 1.00 93.25 106 GLU A CA 1
ATOM 771 C C . GLU A 1 106 ? -14.393 5.161 19.342 1.00 93.25 106 GLU A C 1
ATOM 773 O O . GLU A 1 106 ? -15.496 5.652 19.580 1.00 93.25 106 GLU A O 1
ATOM 778 N N . ILE A 1 107 ? -13.854 4.225 20.137 1.00 90.94 107 ILE A N 1
ATOM 779 C CA . ILE A 1 107 ? -14.519 3.739 21.359 1.00 90.94 107 ILE A CA 1
ATOM 780 C C . ILE A 1 107 ? -14.874 4.919 22.263 1.00 90.94 107 ILE A C 1
ATOM 782 O O . ILE A 1 107 ? -16.018 5.049 22.699 1.00 90.94 107 ILE A O 1
ATOM 786 N N . MET A 1 108 ? -13.915 5.807 22.526 1.00 90.88 108 MET A N 1
ATOM 787 C CA . MET A 1 108 ? -14.141 6.937 23.424 1.00 90.88 108 MET A CA 1
ATOM 788 C C . MET A 1 108 ? -15.108 7.972 22.850 1.00 90.88 108 MET A C 1
ATOM 790 O O . MET A 1 108 ? -15.875 8.565 23.618 1.00 90.88 108 MET A O 1
ATOM 794 N N . SER A 1 109 ? -15.118 8.167 21.529 1.00 91.19 109 SER A N 1
ATOM 795 C CA . SER A 1 109 ? -16.111 9.008 20.858 1.00 91.19 109 SER A CA 1
ATOM 796 C C . SER A 1 109 ? -17.511 8.420 21.017 1.00 91.19 109 SER A C 1
ATOM 798 O O . SER A 1 109 ? -18.400 9.099 21.525 1.00 91.19 109 SER A O 1
ATOM 800 N N . LEU A 1 110 ? -17.690 7.132 20.706 1.00 89.81 110 LEU A N 1
ATOM 801 C CA . LEU A 1 110 ? -18.972 6.432 20.824 1.00 89.81 110 LEU A CA 1
ATOM 802 C C . LEU A 1 110 ? -19.516 6.463 22.256 1.00 89.81 110 LEU A C 1
ATOM 804 O O . LEU A 1 110 ? -20.691 6.759 22.468 1.00 89.81 110 LEU A O 1
ATOM 808 N N . VAL A 1 111 ? -18.660 6.201 23.246 1.00 88.62 111 VAL A N 1
ATOM 809 C CA . VAL A 1 111 ? -19.010 6.270 24.674 1.00 88.62 111 VAL A CA 1
ATOM 810 C C . VAL A 1 111 ? -19.459 7.684 25.055 1.00 88.62 111 VAL A C 1
ATOM 812 O O . VAL A 1 111 ? -20.479 7.853 25.725 1.00 88.62 111 VAL A O 1
ATOM 815 N N . SER A 1 112 ? -18.719 8.707 24.617 1.00 86.75 112 SER A N 1
ATOM 816 C CA . SER A 1 112 ? -19.008 10.110 24.942 1.00 86.75 112 SER A CA 1
ATOM 817 C C . SER A 1 112 ? -20.295 10.606 24.289 1.00 86.75 112 SER A C 1
ATOM 819 O O . SER A 1 112 ? -21.088 11.293 24.935 1.00 86.75 112 SER A O 1
ATOM 821 N N . ASP A 1 113 ? -20.520 10.242 23.029 1.00 86.50 113 ASP A N 1
ATOM 822 C CA . ASP A 1 113 ? -21.724 10.604 22.285 1.00 86.50 113 ASP A CA 1
ATOM 823 C C . ASP A 1 113 ? -22.958 9.938 22.895 1.00 86.50 113 ASP A C 1
ATOM 825 O O . ASP A 1 113 ? -23.997 10.580 23.071 1.00 86.50 113 ASP A O 1
ATOM 829 N N . ARG A 1 114 ? -22.840 8.670 23.305 1.00 83.06 114 ARG A N 1
ATOM 830 C CA . ARG A 1 114 ? -23.944 7.931 23.930 1.00 83.06 114 ARG A CA 1
ATOM 831 C C . ARG A 1 114 ? -24.290 8.443 25.315 1.00 83.06 114 ARG A C 1
ATOM 833 O O . ARG A 1 114 ? -25.467 8.672 25.577 1.00 83.06 114 ARG A O 1
ATOM 840 N N . ALA A 1 115 ? 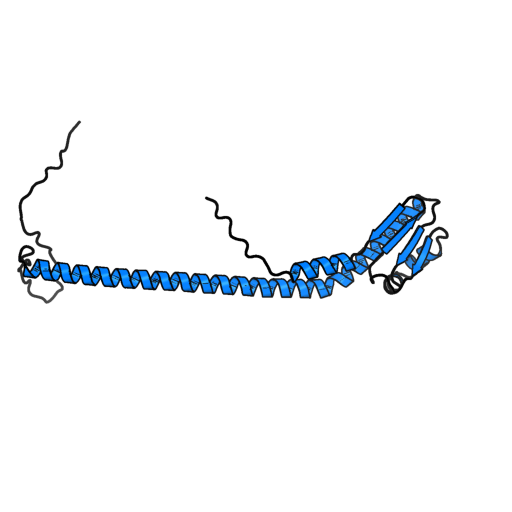-23.286 8.751 26.135 1.00 78.44 115 ALA A N 1
ATOM 841 C CA . ALA A 1 115 ? -23.490 9.363 27.447 1.00 78.44 115 ALA A CA 1
ATOM 842 C C . ALA A 1 115 ? -24.246 10.707 27.387 1.00 78.44 115 ALA A C 1
ATOM 844 O O . ALA A 1 115 ? -24.828 11.129 28.384 1.00 78.44 115 ALA A O 1
ATOM 845 N N . ARG A 1 116 ? -24.238 11.399 26.238 1.00 78.62 116 ARG A N 1
ATOM 846 C CA . ARG A 1 116 ? -24.926 12.687 26.048 1.00 78.62 116 ARG A CA 1
ATOM 847 C C . ARG A 1 116 ? -26.322 12.570 25.443 1.00 78.62 116 ARG A C 1
ATOM 849 O O . ARG A 1 116 ? -27.120 13.490 25.622 1.00 78.62 116 ARG A O 1
ATOM 856 N N . HIS A 1 117 ? -26.596 11.516 24.675 1.00 69.69 117 HIS A N 1
ATOM 857 C CA . HIS A 1 117 ? -27.684 11.550 23.693 1.00 69.69 117 HIS A CA 1
ATOM 858 C C . HIS A 1 117 ? -28.621 10.343 23.678 1.00 69.69 117 HIS A C 1
ATOM 860 O O . HIS A 1 117 ? -29.602 10.392 22.933 1.00 69.69 117 HIS A O 1
ATOM 866 N N . SER A 1 118 ? -28.384 9.272 24.444 1.00 65.06 118 SER A N 1
ATOM 867 C CA . SER A 1 118 ? -29.295 8.123 24.383 1.00 65.06 118 SER A CA 1
ATOM 868 C C . SER A 1 118 ? -29.559 7.428 25.706 1.00 65.06 118 SER A C 1
ATOM 870 O O . SER A 1 118 ? -28.631 7.028 26.390 1.00 65.06 118 SER A O 1
ATOM 872 N N . ASP A 1 119 ? -30.840 7.143 25.945 1.00 70.19 119 ASP A N 1
ATOM 873 C CA . ASP A 1 119 ? -31.301 6.158 26.932 1.00 70.19 119 ASP A CA 1
ATOM 874 C C . ASP A 1 119 ? -31.132 4.702 26.448 1.00 70.19 119 ASP A C 1
ATOM 876 O O . ASP A 1 119 ? -31.461 3.758 27.163 1.00 70.19 119 ASP A O 1
ATOM 880 N N . ASP A 1 120 ? -30.653 4.516 25.214 1.00 81.56 120 ASP A N 1
ATOM 881 C CA . ASP A 1 120 ? -30.472 3.214 24.579 1.00 81.56 120 ASP A CA 1
ATOM 882 C C . ASP A 1 120 ? -29.172 2.536 25.052 1.00 81.56 120 ASP A C 1
ATOM 884 O O . ASP A 1 120 ? -28.113 3.160 25.107 1.00 81.56 120 ASP A O 1
ATOM 888 N N . GLU A 1 121 ? -29.256 1.233 25.326 1.00 88.94 121 GLU A N 1
ATOM 889 C CA . GLU A 1 121 ? -28.118 0.382 25.689 1.00 88.94 121 GLU A CA 1
ATOM 890 C C . GLU A 1 121 ? -27.140 0.226 24.506 1.00 88.94 121 GLU A C 1
ATOM 892 O O . GLU A 1 121 ? -27.538 -0.143 23.394 1.00 88.94 121 GLU A O 1
ATOM 897 N N . LEU A 1 122 ? -25.857 0.502 24.752 1.00 90.12 122 LEU A N 1
ATOM 898 C CA . LEU A 1 122 ? -24.748 0.305 23.822 1.00 90.12 122 LEU A CA 1
ATOM 899 C C . LEU A 1 122 ? -24.054 -1.019 24.140 1.00 90.12 122 LEU A C 1
ATOM 901 O O . LEU A 1 122 ? -23.424 -1.159 25.185 1.00 90.12 122 LEU A O 1
ATOM 905 N N . LYS A 1 123 ? -24.100 -1.963 23.204 1.00 93.31 123 LYS A N 1
ATOM 906 C CA . LYS A 1 123 ? -23.313 -3.198 23.258 1.00 93.31 123 LYS A CA 1
ATOM 907 C C . LYS A 1 123 ? -22.062 -3.017 22.418 1.00 93.31 123 LYS A C 1
ATOM 909 O O . LYS A 1 123 ? -22.162 -2.813 21.211 1.00 93.31 123 LYS A O 1
ATOM 914 N N . LEU A 1 124 ? -20.902 -3.051 23.057 1.00 93.12 124 LEU A N 1
ATOM 915 C CA . LEU A 1 124 ? -19.606 -2.828 22.437 1.00 93.12 124 LEU A CA 1
ATOM 916 C C . LEU A 1 124 ? -18.804 -4.127 22.465 1.00 93.12 124 LEU A C 1
ATOM 918 O O . LEU A 1 124 ? -18.346 -4.538 23.528 1.00 93.12 124 LEU A O 1
ATOM 922 N N . ARG A 1 125 ? -18.618 -4.755 21.302 1.00 95.06 125 ARG A N 1
ATOM 923 C CA . ARG A 1 125 ? -17.796 -5.954 21.142 1.00 95.06 125 ARG A CA 1
ATOM 924 C C . ARG A 1 125 ? -16.411 -5.588 20.617 1.00 95.06 125 ARG A C 1
ATOM 926 O O . ARG A 1 125 ? -16.296 -4.987 19.549 1.00 95.06 125 ARG A O 1
ATOM 933 N N . VAL A 1 126 ? -15.370 -5.953 21.362 1.00 95.19 126 VAL A N 1
ATOM 934 C CA . VAL A 1 126 ? -13.965 -5.627 21.048 1.00 95.19 126 VAL A CA 1
ATOM 935 C C . VAL A 1 126 ? -13.020 -6.767 21.425 1.00 95.19 126 VAL A C 1
ATOM 937 O O . VAL A 1 126 ? -13.340 -7.609 22.264 1.00 95.19 126 VAL A O 1
ATOM 940 N N . HIS A 1 127 ? -11.821 -6.782 20.843 1.00 95.50 127 HIS A N 1
ATOM 941 C CA . HIS A 1 127 ? -10.773 -7.724 21.239 1.00 95.50 127 HIS A CA 1
ATOM 942 C C . HIS A 1 127 ? -10.214 -7.384 22.643 1.00 95.50 127 HIS A C 1
ATOM 944 O O . HIS A 1 127 ? -10.036 -6.201 22.955 1.00 95.50 127 HIS A O 1
ATOM 950 N N . PRO A 1 128 ? -9.892 -8.377 23.501 1.00 92.94 128 PRO A N 1
ATOM 951 C CA . PRO A 1 128 ? -9.355 -8.137 24.848 1.00 92.94 128 PRO A CA 1
ATOM 952 C C . PRO A 1 128 ? -8.068 -7.297 24.870 1.00 92.94 128 PRO A C 1
ATOM 954 O O . PRO A 1 128 ? -7.899 -6.467 25.765 1.00 92.94 128 PRO A O 1
ATOM 957 N N . ASP A 1 129 ? -7.194 -7.445 23.871 1.00 92.06 129 ASP A N 1
ATOM 958 C CA . ASP A 1 129 ? -5.958 -6.652 23.790 1.00 92.06 129 ASP A CA 1
ATOM 959 C C . ASP A 1 129 ? -6.248 -5.152 23.692 1.00 92.06 129 ASP A C 1
ATOM 961 O O . ASP A 1 129 ? -5.544 -4.347 24.301 1.00 92.06 129 ASP A O 1
ATOM 965 N N . LEU A 1 130 ? -7.313 -4.759 22.988 1.00 89.50 130 LEU A N 1
ATOM 966 C CA . LEU A 1 130 ? -7.688 -3.355 22.851 1.00 89.50 130 LEU A CA 1
ATOM 967 C C . LEU A 1 130 ? -8.109 -2.762 24.199 1.00 89.50 130 LEU A C 1
ATOM 969 O O . LEU A 1 130 ? -7.704 -1.655 24.547 1.00 89.50 130 LEU A O 1
ATOM 973 N N . VAL A 1 131 ? -8.850 -3.533 24.999 1.00 87.19 131 VAL A N 1
ATOM 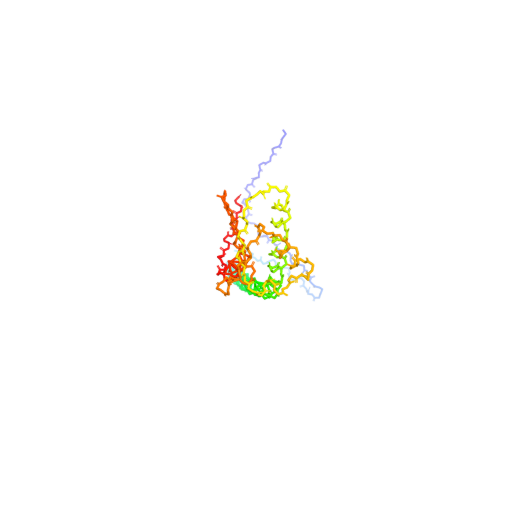974 C CA . VAL A 1 131 ? -9.276 -3.125 26.345 1.00 87.19 131 VAL A CA 1
ATOM 975 C C . VAL A 1 131 ? -8.076 -2.962 27.276 1.00 87.19 131 VAL A C 1
ATOM 977 O O . VAL A 1 131 ? -8.026 -2.008 28.048 1.00 87.19 131 VAL A O 1
ATOM 980 N N . SER A 1 132 ? -7.069 -3.833 27.160 1.00 88.81 132 SER A N 1
ATOM 981 C CA . SER A 1 132 ? -5.846 -3.753 27.972 1.00 88.81 132 SER A CA 1
ATOM 982 C C . SER A 1 132 ? -5.027 -2.473 27.745 1.00 88.81 132 SER A C 1
ATOM 984 O O . SER A 1 132 ? -4.242 -2.078 28.606 1.00 88.81 132 SER A O 1
ATOM 986 N N . HIS A 1 133 ? -5.225 -1.808 26.603 1.00 88.62 133 HIS A N 1
ATOM 987 C CA . HIS A 1 133 ? -4.552 -0.561 26.245 1.00 88.62 133 HIS A CA 1
ATOM 988 C C . HIS A 1 133 ? -5.316 0.704 26.652 1.00 88.62 133 HIS A C 1
ATOM 990 O O . HIS A 1 133 ? -4.767 1.802 26.538 1.00 88.62 133 HIS A O 1
ATOM 996 N N . LEU A 1 134 ? -6.557 0.582 27.131 1.00 87.44 134 LEU A N 1
ATOM 997 C CA . LEU A 1 134 ? -7.301 1.719 27.664 1.00 87.44 134 LEU A CA 1
ATOM 998 C C . LEU A 1 134 ? -6.669 2.207 28.968 1.00 87.44 134 LEU A C 1
ATOM 1000 O O . LEU A 1 134 ? -6.237 1.409 29.803 1.00 87.44 134 LEU A O 1
ATOM 1004 N N . SER A 1 135 ? -6.670 3.525 29.171 1.00 88.56 135 SER A N 1
ATOM 1005 C CA . SER A 1 135 ? -6.244 4.115 30.440 1.00 88.56 135 SER A CA 1
ATOM 1006 C C . SER A 1 135 ? -7.173 3.680 31.580 1.00 88.56 135 SER A C 1
ATOM 1008 O O . SER A 1 135 ? -8.361 3.441 31.359 1.00 88.56 135 SER A O 1
ATOM 1010 N N . GLU A 1 136 ? -6.679 3.644 32.821 1.00 87.38 136 GLU A N 1
ATOM 1011 C CA . GLU A 1 136 ? -7.518 3.342 33.997 1.00 87.38 136 GLU A CA 1
ATOM 1012 C C . GLU A 1 136 ? -8.735 4.278 34.094 1.00 87.38 136 GLU A C 1
ATOM 1014 O O . GLU A 1 136 ? -9.823 3.873 34.501 1.00 87.38 136 GLU A O 1
ATOM 1019 N N . THR A 1 137 ? -8.569 5.535 33.669 1.00 85.94 137 THR A N 1
ATOM 1020 C CA . THR A 1 137 ? -9.651 6.525 33.648 1.00 85.94 137 THR A CA 1
ATOM 1021 C C . THR A 1 137 ? -10.733 6.152 32.638 1.00 85.94 137 THR A C 1
ATOM 1023 O O . THR A 1 137 ? -11.919 6.298 32.928 1.00 85.94 137 THR A O 1
ATOM 1026 N N . ASP A 1 138 ? -10.351 5.660 31.464 1.00 87.75 138 ASP A N 1
ATOM 1027 C CA . ASP A 1 138 ? -11.302 5.300 30.413 1.00 87.75 138 ASP A CA 1
ATOM 1028 C C . ASP A 1 138 ? -11.979 3.959 30.695 1.00 87.75 138 ASP A C 1
ATOM 1030 O O . ASP A 1 138 ? -13.195 3.853 30.544 1.00 87.75 138 ASP A O 1
ATOM 1034 N N . GLN A 1 139 ? -11.239 2.980 31.227 1.00 85.00 139 GLN A N 1
ATOM 1035 C CA . GLN A 1 139 ? -11.821 1.732 31.737 1.00 85.00 139 GLN A CA 1
ATOM 1036 C C . GLN A 1 139 ? -12.867 2.007 32.822 1.00 85.00 139 GLN A C 1
ATOM 1038 O O . GLN A 1 139 ? -13.941 1.401 32.832 1.00 85.00 139 GLN A O 1
ATOM 1043 N N . LYS A 1 140 ? -12.586 2.969 33.707 1.00 85.50 140 LYS A N 1
ATOM 1044 C CA . LYS A 1 140 ? -13.541 3.403 34.722 1.00 85.50 140 LYS A CA 1
ATOM 1045 C C . LYS A 1 140 ? -14.777 4.061 34.106 1.00 85.50 140 LYS A C 1
ATOM 1047 O O . LYS A 1 140 ? -15.879 3.709 34.496 1.00 85.50 140 LYS A O 1
ATOM 1052 N N . LYS A 1 141 ? -14.637 4.940 33.106 1.00 85.06 141 LYS A N 1
ATOM 1053 C CA . LYS A 1 141 ? -15.797 5.534 32.400 1.00 85.06 141 LYS A CA 1
ATOM 1054 C C . LYS A 1 141 ? -16.685 4.485 31.729 1.00 85.06 141 LYS A C 1
ATOM 1056 O O . LYS A 1 141 ? -17.901 4.642 31.731 1.00 85.06 141 LYS A O 1
ATOM 1061 N N . LEU A 1 142 ? -16.081 3.448 31.151 1.00 84.06 142 LEU A N 1
ATOM 1062 C CA . LEU A 1 142 ? -16.802 2.322 30.554 1.00 84.06 142 LEU A CA 1
ATOM 1063 C C . LEU A 1 142 ? -17.554 1.511 31.617 1.00 84.06 142 LEU A C 1
ATOM 1065 O O . LEU A 1 142 ? -18.696 1.136 31.391 1.00 84.06 142 LEU A O 1
ATOM 1069 N N . SER A 1 143 ? -16.932 1.284 32.777 1.00 83.19 143 SER A N 1
ATOM 1070 C CA . SER A 1 143 ? -17.511 0.492 33.873 1.00 83.19 143 SER A CA 1
ATOM 1071 C C . SER A 1 143 ? -18.578 1.249 34.672 1.00 83.19 143 SER A C 1
ATOM 1073 O O . SER A 1 143 ? -19.547 0.653 35.133 1.00 83.19 143 SER A O 1
ATOM 1075 N N . ASP A 1 144 ? -18.406 2.562 34.839 1.00 83.31 144 ASP A N 1
ATOM 1076 C CA . ASP A 1 144 ? -19.306 3.424 35.612 1.00 83.31 144 ASP A CA 1
ATOM 1077 C C . ASP A 1 144 ? -20.590 3.766 34.833 1.00 83.31 144 ASP A C 1
ATOM 1079 O O . ASP A 1 144 ? -21.538 4.295 35.419 1.00 83.31 144 ASP A O 1
ATOM 1083 N N . ASN A 1 145 ? -20.644 3.486 33.524 1.00 81.81 145 ASN A N 1
ATOM 1084 C CA . ASN A 1 145 ? -21.808 3.771 32.696 1.00 81.81 145 ASN A CA 1
ATOM 1085 C C . ASN A 1 145 ? -22.700 2.521 32.535 1.00 81.81 145 ASN A C 1
ATOM 1087 O O . ASN A 1 145 ? -22.377 1.640 31.739 1.00 81.81 145 ASN A O 1
ATOM 1091 N N . PRO A 1 146 ? -23.857 2.444 33.225 1.00 79.06 146 PRO A N 1
ATOM 1092 C CA . PRO A 1 146 ? -24.715 1.257 33.210 1.00 79.06 146 PRO A CA 1
ATOM 1093 C C . PRO A 1 146 ? -25.384 0.996 31.854 1.00 79.06 146 PRO A C 1
ATOM 1095 O O . PRO A 1 146 ? -25.940 -0.077 31.650 1.00 79.06 146 PRO A O 1
ATOM 1098 N N . GLN A 1 147 ? -25.357 1.967 30.937 1.00 84.44 147 GLN A N 1
ATOM 1099 C CA . GLN A 1 147 ? -25.909 1.826 29.588 1.00 84.44 147 GLN A CA 1
ATOM 1100 C C . GLN A 1 147 ? -24.911 1.202 28.605 1.00 84.44 147 GLN A C 1
ATOM 1102 O O . GLN A 1 147 ? -25.264 0.998 27.446 1.00 84.44 147 GLN A O 1
ATOM 1107 N N . ILE A 1 148 ? -23.676 0.914 29.029 1.00 88.12 148 ILE A N 1
ATOM 1108 C CA . ILE A 1 148 ? -22.629 0.365 28.167 1.00 88.12 148 ILE A CA 1
ATOM 1109 C C . ILE A 1 148 ? -22.306 -1.059 28.605 1.00 88.12 148 ILE A C 1
ATOM 1111 O O . ILE A 1 148 ? -21.790 -1.294 29.693 1.00 88.12 148 ILE A O 1
ATOM 1115 N N . ILE A 1 149 ? -22.576 -2.016 27.723 1.00 90.50 149 ILE A N 1
ATOM 1116 C CA . ILE A 1 149 ? -22.175 -3.410 27.884 1.00 90.50 149 ILE A CA 1
ATOM 1117 C C . ILE A 1 149 ? -20.937 -3.645 27.028 1.00 90.50 149 ILE A C 1
ATOM 1119 O O . ILE A 1 149 ? -21.014 -3.652 25.800 1.00 90.50 149 ILE A O 1
ATOM 1123 N N . LEU A 1 150 ? -19.797 -3.852 27.684 1.00 90.81 150 LEU A N 1
ATOM 1124 C CA . LEU A 1 150 ? -18.550 -4.238 27.034 1.00 90.81 150 LEU A CA 1
ATOM 1125 C C . LEU A 1 150 ? -18.458 -5.767 26.937 1.00 90.81 150 LEU A C 1
ATOM 1127 O O . LEU A 1 150 ? -18.388 -6.456 27.953 1.00 90.81 150 LEU A O 1
ATOM 1131 N N . GLU A 1 151 ? -18.417 -6.290 25.715 1.00 93.19 151 GLU A N 1
ATOM 1132 C CA . GLU A 1 151 ? -18.211 -7.706 25.412 1.00 93.19 151 GLU A CA 1
ATOM 1133 C C . GLU A 1 151 ? -16.805 -7.902 24.834 1.00 93.19 151 GLU A C 1
ATOM 1135 O O . GLU A 1 151 ? -16.484 -7.427 23.744 1.00 93.19 151 GLU A O 1
ATOM 1140 N N . THR A 1 152 ? -15.939 -8.605 25.561 1.00 92.88 152 THR A N 1
ATOM 1141 C CA . THR A 1 152 ? -14.622 -8.975 25.041 1.00 92.88 152 THR A CA 1
ATOM 1142 C C . THR A 1 152 ? -14.714 -10.282 24.264 1.00 92.88 152 THR A C 1
ATOM 1144 O O . THR A 1 152 ? -15.149 -11.306 24.786 1.00 92.88 152 THR A O 1
ATOM 1147 N N . ASP A 1 153 ? -14.295 -10.252 23.002 1.00 93.50 153 ASP A N 1
ATOM 1148 C CA . ASP A 1 153 ? -14.333 -11.406 22.107 1.00 93.50 153 ASP A CA 1
ATOM 1149 C C . ASP A 1 153 ? -12.949 -11.614 21.463 1.00 93.50 153 ASP A C 1
ATOM 1151 O O . ASP A 1 153 ? -12.544 -10.822 20.608 1.00 93.50 153 ASP A O 1
ATOM 1155 N N . PRO A 1 154 ? -12.200 -12.670 21.844 1.00 93.19 154 PRO A N 1
ATOM 1156 C CA . PRO A 1 154 ? -10.878 -12.952 21.283 1.00 93.19 154 PRO A CA 1
ATOM 1157 C C . PRO A 1 154 ? -10.921 -13.411 19.818 1.00 93.19 154 PRO A C 1
ATOM 1159 O O . PRO A 1 154 ? -9.875 -13.530 19.191 1.00 93.19 154 PRO A O 1
ATOM 1162 N N . SER A 1 155 ? -12.104 -13.693 19.256 1.00 92.62 155 SER A N 1
ATOM 1163 C CA . SER A 1 155 ? -12.249 -14.000 17.828 1.00 92.62 155 SER A CA 1
ATOM 1164 C C . SER A 1 155 ? -12.279 -12.750 16.938 1.00 92.62 155 SER A C 1
ATOM 1166 O O . SER A 1 155 ? -12.133 -12.861 15.720 1.00 92.62 155 SER A O 1
ATOM 1168 N N . CYS A 1 156 ? -12.455 -11.563 17.528 1.00 89.75 156 CYS A N 1
ATOM 1169 C CA . CYS A 1 156 ? -12.398 -10.288 16.817 1.00 89.75 156 CYS A CA 1
ATOM 1170 C C . CYS A 1 156 ? -10.962 -9.933 16.412 1.00 89.75 156 CYS A C 1
ATOM 1172 O O . CYS A 1 156 ? -10.001 -10.342 17.061 1.00 89.75 156 CYS A O 1
ATOM 1174 N N . ALA A 1 157 ? -10.798 -9.129 15.360 1.00 92.31 157 ALA A N 1
ATOM 1175 C CA . ALA A 1 157 ? -9.477 -8.604 15.033 1.00 92.31 157 ALA A CA 1
ATOM 1176 C C . ALA A 1 157 ? -8.997 -7.627 16.134 1.00 92.31 157 ALA A C 1
ATOM 1178 O O . ALA A 1 157 ? -9.840 -6.949 16.737 1.00 92.31 157 ALA A O 1
ATOM 1179 N N . PRO A 1 158 ? -7.679 -7.531 16.411 1.00 92.56 158 PRO A N 1
ATOM 1180 C CA . PRO A 1 158 ? -7.144 -6.816 17.575 1.00 92.56 158 PRO A CA 1
ATOM 1181 C C . PRO A 1 158 ? -7.572 -5.352 17.711 1.00 92.56 158 PRO A C 1
ATOM 1183 O O . PRO A 1 158 ? -7.671 -4.850 18.828 1.00 92.56 158 PRO A O 1
ATOM 1186 N N . SER A 1 159 ? -7.826 -4.672 16.596 1.00 93.94 159 SER A N 1
ATOM 1187 C CA . SER A 1 159 ? -8.231 -3.265 16.539 1.00 93.94 159 SER A CA 1
ATOM 1188 C C . SER A 1 159 ? -9.667 -3.088 16.032 1.00 93.94 159 SER A C 1
ATOM 1190 O O . SER A 1 159 ? -10.068 -1.971 15.714 1.00 93.94 159 SER A O 1
ATOM 1192 N N . SER A 1 160 ? -10.446 -4.169 15.933 1.00 94.38 160 SER A N 1
ATOM 1193 C CA . SER A 1 160 ? -11.834 -4.109 15.466 1.00 94.38 160 SER A CA 1
ATOM 1194 C C . SER A 1 160 ? -12.817 -3.710 16.565 1.00 94.38 160 SER A C 1
ATOM 1196 O O . SER A 1 160 ? -12.639 -4.026 17.746 1.00 94.38 160 SER A O 1
ATOM 1198 N N . ILE A 1 161 ? -13.875 -3.018 16.145 1.00 94.31 161 ILE A N 1
ATOM 1199 C CA . ILE A 1 161 ? -14.967 -2.538 16.986 1.00 94.31 161 ILE A CA 1
ATOM 1200 C C . ILE A 1 161 ? -16.290 -2.896 16.312 1.00 94.31 161 ILE A C 1
ATOM 1202 O O . ILE A 1 161 ? -16.545 -2.461 15.191 1.00 94.31 161 ILE A O 1
ATOM 1206 N N . ASP A 1 162 ? -17.155 -3.626 17.013 1.00 95.25 162 ASP A N 1
ATOM 1207 C CA . ASP A 1 162 ? -18.564 -3.809 16.641 1.00 95.25 162 ASP A CA 1
ATOM 1208 C C . ASP A 1 162 ? -19.431 -3.211 17.754 1.00 95.25 162 ASP A C 1
ATOM 1210 O O . ASP A 1 162 ? -19.505 -3.729 18.867 1.00 95.25 162 ASP A O 1
ATOM 1214 N N . ALA A 1 163 ? -20.044 -2.068 17.471 1.00 93.81 163 ALA A N 1
ATOM 1215 C CA . ALA A 1 163 ? -20.913 -1.341 18.381 1.00 93.81 163 ALA A CA 1
ATOM 1216 C C . ALA A 1 163 ? -22.368 -1.467 17.918 1.00 93.81 163 ALA A C 1
ATOM 1218 O O . ALA A 1 163 ? -22.700 -1.130 16.784 1.00 93.81 163 ALA A O 1
ATOM 1219 N N . ARG A 1 164 ? -23.268 -1.905 18.800 1.00 94.19 164 ARG A N 1
ATOM 1220 C CA . ARG A 1 164 ? -24.693 -2.102 18.494 1.00 94.19 164 ARG A CA 1
ATOM 1221 C C . ARG A 1 164 ? -25.587 -1.414 19.511 1.00 94.19 164 ARG A C 1
ATOM 1223 O O . ARG A 1 164 ? -25.294 -1.406 20.701 1.00 94.19 164 ARG A O 1
ATOM 1230 N N . TRP A 1 165 ? -26.701 -0.869 19.041 1.00 92.25 165 TRP A N 1
ATOM 1231 C CA . TRP A 1 165 ? -27.753 -0.264 19.859 1.00 92.25 165 TRP A CA 1
ATOM 1232 C C . TRP A 1 165 ? -29.127 -0.540 19.232 1.00 92.25 165 TRP A C 1
ATOM 1234 O O . TRP A 1 165 ? -29.236 -1.026 18.107 1.00 92.25 165 TRP A O 1
ATOM 1244 N N . SER A 1 166 ? -30.207 -0.217 19.944 1.00 88.38 166 SER A N 1
ATOM 1245 C CA . SER A 1 166 ? -31.589 -0.540 19.536 1.00 88.38 166 SER A CA 1
ATOM 1246 C C . SER A 1 166 ? -31.969 -0.061 18.121 1.00 88.38 166 SER A C 1
ATOM 1248 O O . SER A 1 166 ? -32.747 -0.713 17.428 1.00 88.38 166 SER A O 1
ATOM 1250 N N . LYS A 1 167 ? -31.405 1.069 17.679 1.00 88.12 167 LYS A N 1
ATOM 1251 C CA . LYS A 1 167 ? -31.699 1.736 16.396 1.00 88.12 167 LYS A CA 1
ATOM 1252 C C . LYS A 1 167 ? -30.631 1.541 15.313 1.00 88.12 167 LYS A C 1
ATOM 1254 O O . LYS A 1 167 ? -30.709 2.209 14.285 1.00 88.12 167 LYS A O 1
ATOM 1259 N N . GLY A 1 168 ? -29.615 0.703 15.524 1.00 89.88 168 GLY A N 1
ATOM 1260 C CA . GLY A 1 168 ? -28.561 0.499 14.527 1.00 89.88 168 GLY A CA 1
ATOM 1261 C C . GLY A 1 168 ? -27.250 -0.032 15.092 1.00 89.88 168 GLY A C 1
ATOM 1262 O O . GLY A 1 168 ? -27.191 -0.573 16.193 1.00 89.88 168 GLY A O 1
ATOM 1263 N N . GLY A 1 169 ? -26.183 0.124 14.318 1.00 91.56 169 GLY A N 1
ATOM 1264 C CA . GLY A 1 169 ? -24.851 -0.286 14.729 1.00 91.56 169 GLY A CA 1
ATOM 1265 C C . GLY A 1 169 ? -23.763 0.379 13.903 1.00 91.56 169 GLY A C 1
ATOM 1266 O O . GLY A 1 169 ? -24.032 1.040 12.899 1.00 91.56 169 GLY A O 1
ATOM 1267 N N . PHE A 1 170 ? -22.536 0.194 14.359 1.00 92.38 170 PHE A N 1
ATOM 1268 C CA . PHE A 1 170 ? -21.313 0.696 13.768 1.00 92.38 170 PHE A CA 1
ATOM 1269 C C . PHE A 1 170 ? -20.263 -0.409 13.829 1.00 92.38 170 PHE A C 1
ATOM 1271 O O . PHE A 1 170 ? -20.038 -0.993 14.884 1.00 92.38 170 PHE A O 1
ATOM 1278 N N . CYS A 1 171 ? -19.630 -0.690 12.695 1.00 93.31 171 CYS A N 1
ATOM 1279 C CA . CYS A 1 171 ? -18.536 -1.644 12.605 1.00 93.31 171 CYS A CA 1
ATOM 1280 C C . CYS A 1 171 ? -17.315 -0.921 12.040 1.00 93.31 171 CYS A C 1
ATOM 1282 O O . CYS A 1 171 ? -17.403 -0.293 10.983 1.00 93.31 171 CYS A O 1
ATOM 1284 N N . HIS A 1 172 ? -16.196 -1.007 12.749 1.00 93.31 172 HIS A N 1
ATOM 1285 C CA . HIS A 1 172 ? -14.913 -0.463 12.332 1.00 93.31 172 HIS A CA 1
ATOM 1286 C C . HIS A 1 172 ? -13.864 -1.564 12.418 1.00 93.31 172 HIS A C 1
ATOM 1288 O O . HIS A 1 172 ? -13.546 -2.035 13.507 1.00 93.31 172 HIS A O 1
ATOM 1294 N N . ASP A 1 173 ? -13.340 -1.979 11.267 1.00 94.06 173 ASP A N 1
ATOM 1295 C CA . ASP A 1 173 ? -12.306 -3.009 11.168 1.00 94.06 173 ASP A CA 1
ATOM 1296 C C . ASP A 1 173 ? -11.074 -2.453 10.433 1.00 94.06 173 ASP A C 1
ATOM 1298 O O . ASP A 1 173 ? -10.916 -2.637 9.221 1.00 94.06 173 ASP A O 1
ATOM 1302 N N . PRO A 1 174 ? -10.198 -1.718 11.141 1.00 93.25 174 PRO A N 1
ATOM 1303 C CA . PRO A 1 174 ? -8.980 -1.191 10.545 1.00 93.25 174 PRO A CA 1
ATOM 1304 C C . PRO A 1 174 ? -7.982 -2.307 10.201 1.00 93.25 174 PRO A C 1
ATOM 1306 O O . PRO A 1 174 ? -7.157 -2.118 9.311 1.00 93.25 174 PRO A O 1
ATOM 1309 N N . ASP A 1 175 ? -8.059 -3.482 10.838 1.00 92.38 175 ASP A N 1
ATOM 1310 C CA . ASP A 1 175 ? -7.204 -4.626 10.503 1.00 92.38 175 ASP A CA 1
ATOM 1311 C C . ASP A 1 175 ? -7.569 -5.225 9.136 1.00 92.38 175 ASP A C 1
ATOM 1313 O O . ASP A 1 175 ? -6.678 -5.614 8.376 1.00 92.38 175 ASP A O 1
ATOM 1317 N N . ALA A 1 176 ? -8.859 -5.275 8.788 1.00 93.00 176 ALA A N 1
ATOM 1318 C CA . ALA A 1 176 ? -9.291 -5.631 7.436 1.00 93.00 176 ALA A CA 1
ATOM 1319 C C . ALA A 1 176 ? -8.751 -4.641 6.395 1.00 93.00 176 ALA A C 1
ATOM 1321 O O . ALA A 1 176 ? -8.162 -5.067 5.403 1.00 93.00 176 ALA A O 1
ATOM 1322 N N . LEU A 1 177 ? -8.842 -3.334 6.664 1.00 93.19 177 LEU A N 1
ATOM 1323 C CA . LEU A 1 177 ? -8.298 -2.307 5.771 1.00 93.19 177 LEU A CA 1
ATOM 1324 C C . LEU A 1 177 ? -6.775 -2.438 5.597 1.00 93.19 177 LEU A C 1
ATOM 1326 O O . LEU A 1 177 ? -6.258 -2.307 4.489 1.00 93.19 177 LEU A O 1
ATOM 1330 N N . ILE A 1 178 ? -6.040 -2.741 6.672 1.00 94.38 178 ILE A N 1
ATOM 1331 C CA . ILE A 1 178 ? -4.594 -3.003 6.598 1.00 94.38 178 ILE A CA 1
ATOM 1332 C C . ILE A 1 178 ? -4.304 -4.181 5.665 1.00 94.38 178 ILE A C 1
ATOM 1334 O O . ILE A 1 178 ? -3.403 -4.087 4.831 1.00 94.38 178 ILE A O 1
ATOM 1338 N N . LYS A 1 179 ? -5.065 -5.277 5.778 1.00 94.06 179 LYS A N 1
ATOM 1339 C CA . LYS A 1 179 ? -4.909 -6.446 4.900 1.00 94.06 179 LYS A CA 1
ATOM 1340 C C . LYS A 1 179 ? -5.182 -6.098 3.440 1.00 94.06 179 LYS A C 1
ATOM 1342 O O . LYS A 1 179 ? -4.435 -6.546 2.573 1.00 94.06 179 LYS A O 1
ATOM 1347 N N . GLU A 1 180 ? -6.209 -5.299 3.166 1.00 94.50 180 GLU A N 1
ATOM 1348 C CA . GLU A 1 180 ? -6.527 -4.840 1.809 1.00 94.50 180 GLU A CA 1
ATOM 1349 C C . GLU A 1 180 ? -5.387 -4.008 1.214 1.00 94.50 180 GLU A C 1
ATOM 1351 O O . GLU A 1 180 ? -4.964 -4.269 0.089 1.00 94.50 180 GLU A O 1
ATOM 1356 N N . ILE A 1 181 ? -4.832 -3.067 1.983 1.00 93.44 181 ILE A N 1
ATOM 1357 C CA . ILE A 1 181 ? -3.712 -2.227 1.538 1.00 93.44 181 ILE A CA 1
ATOM 1358 C C . ILE A 1 181 ? -2.472 -3.075 1.253 1.00 93.44 181 ILE A C 1
ATOM 1360 O O . ILE A 1 181 ? -1.853 -2.912 0.205 1.00 93.44 181 ILE A O 1
ATOM 1364 N N . LEU A 1 182 ? -2.114 -3.998 2.149 1.00 93.81 182 LEU A N 1
ATOM 1365 C CA . LEU A 1 182 ? -0.966 -4.886 1.939 1.00 93.81 182 LEU A CA 1
ATOM 1366 C C . LEU A 1 182 ? -1.160 -5.775 0.706 1.00 93.81 182 LEU A C 1
ATOM 1368 O O . LEU A 1 182 ? -0.251 -5.901 -0.106 1.00 93.81 182 LEU A O 1
ATOM 1372 N N . THR A 1 183 ? -2.370 -6.299 0.508 1.00 93.62 183 THR A N 1
ATOM 1373 C CA . THR A 1 183 ? -2.706 -7.082 -0.690 1.00 93.62 183 THR A CA 1
ATOM 1374 C C . THR A 1 183 ? -2.588 -6.243 -1.965 1.00 93.62 183 THR A C 1
ATOM 1376 O O . THR A 1 183 ? -2.108 -6.732 -2.983 1.00 93.62 183 THR A O 1
ATOM 1379 N N . ALA A 1 184 ? -3.006 -4.975 -1.924 1.00 90.50 184 ALA A N 1
ATOM 1380 C CA . ALA A 1 184 ? -2.892 -4.063 -3.059 1.00 90.50 184 ALA A CA 1
ATOM 1381 C C . ALA A 1 184 ? -1.435 -3.690 -3.377 1.00 90.50 184 ALA A C 1
ATOM 1383 O O . ALA A 1 184 ? -1.104 -3.492 -4.543 1.00 90.50 184 ALA A O 1
ATOM 1384 N N . LEU A 1 185 ? -0.568 -3.610 -2.363 1.00 90.00 185 LEU A N 1
ATOM 1385 C CA . LEU A 1 185 ? 0.868 -3.372 -2.541 1.00 90.00 185 LEU A CA 1
ATOM 1386 C C . LEU A 1 185 ? 1.600 -4.594 -3.111 1.00 90.00 185 LEU A C 1
ATOM 1388 O O . LEU A 1 185 ? 2.547 -4.416 -3.873 1.00 90.00 185 LEU A O 1
ATOM 1392 N N . ASP A 1 186 ? 1.145 -5.804 -2.779 1.00 87.94 186 ASP A N 1
ATOM 1393 C CA . ASP A 1 186 ? 1.697 -7.067 -3.290 1.00 87.94 186 ASP A CA 1
ATOM 1394 C C . ASP A 1 186 ? 1.156 -7.448 -4.682 1.00 87.94 186 ASP A C 1
ATOM 1396 O O . ASP A 1 186 ? 1.655 -8.380 -5.321 1.00 87.94 186 ASP A O 1
ATOM 1400 N N . ALA A 1 187 ? 0.119 -6.761 -5.170 1.00 84.44 187 ALA A N 1
ATOM 1401 C CA . ALA A 1 187 ? -0.453 -7.040 -6.479 1.00 84.44 187 ALA A CA 1
ATOM 1402 C C . ALA A 1 187 ? 0.560 -6.709 -7.594 1.00 84.44 187 ALA A C 1
ATOM 1404 O O . ALA A 1 187 ? 1.185 -5.645 -7.562 1.00 84.44 187 ALA A O 1
ATOM 1405 N N . PRO A 1 188 ? 0.710 -7.578 -8.616 1.00 72.06 188 PRO A N 1
ATOM 1406 C CA . PRO A 1 188 ? 1.622 -7.316 -9.718 1.00 72.06 188 PRO A CA 1
ATOM 1407 C C . PRO A 1 188 ? 1.214 -6.013 -10.399 1.00 72.06 188 PRO A C 1
ATOM 1409 O O . PRO A 1 188 ? 0.073 -5.856 -10.845 1.00 72.06 188 PRO A O 1
ATOM 1412 N N . SER A 1 189 ? 2.144 -5.064 -10.460 1.00 63.75 189 SER A N 1
ATOM 1413 C CA . SER A 1 189 ? 1.872 -3.798 -11.118 1.00 63.75 189 SER A CA 1
ATOM 1414 C C . SER A 1 189 ? 1.642 -4.038 -12.611 1.00 63.75 189 SER A C 1
ATOM 1416 O O . SER A 1 189 ? 2.523 -4.502 -13.329 1.00 63.75 189 SER A O 1
ATOM 1418 N N . VAL A 1 190 ? 0.422 -3.768 -13.080 1.00 58.00 190 VAL A N 1
ATOM 1419 C CA . VAL A 1 190 ? 0.131 -3.776 -14.516 1.00 58.00 190 VAL A CA 1
ATOM 1420 C C . VAL A 1 190 ? 0.980 -2.664 -15.137 1.00 58.00 190 VAL A C 1
ATOM 1422 O O . VAL A 1 190 ? 0.949 -1.541 -14.612 1.00 58.00 190 VAL A O 1
ATOM 1425 N N . PRO A 1 191 ? 1.752 -2.938 -16.205 1.00 56.06 191 PRO A N 1
ATOM 1426 C CA . PRO A 1 191 ? 2.433 -1.888 -16.943 1.00 56.06 191 PRO A CA 1
ATOM 1427 C C . PRO A 1 191 ? 1.387 -0.845 -17.332 1.00 56.06 191 PRO A C 1
ATOM 1429 O O . PRO A 1 191 ? 0.417 -1.167 -18.018 1.00 56.06 191 PRO A O 1
ATOM 1432 N N . GLN A 1 192 ? 1.528 0.384 -16.835 1.00 54.47 192 GLN A N 1
ATOM 1433 C CA . GLN A 1 192 ? 0.742 1.479 -17.379 1.00 54.47 192 GLN A CA 1
ATOM 1434 C C . GLN A 1 192 ? 1.302 1.703 -18.775 1.00 54.47 192 GLN A C 1
ATOM 1436 O O . GLN A 1 192 ? 2.380 2.272 -18.913 1.00 54.47 192 GLN A O 1
ATOM 1441 N N . GLU A 1 193 ? 0.611 1.188 -19.791 1.00 47.25 193 GLU A N 1
ATOM 1442 C CA . GLU A 1 193 ? 0.807 1.653 -21.156 1.00 47.25 193 GLU A CA 1
ATOM 1443 C C . GLU A 1 193 ? 0.661 3.173 -21.100 1.00 47.25 193 GLU A C 1
ATOM 1445 O O . GLU A 1 193 ? -0.411 3.692 -20.772 1.00 47.25 193 GLU A O 1
ATOM 1450 N N . GLU A 1 194 ? 1.774 3.879 -21.300 1.00 49.25 194 GLU A N 1
ATOM 1451 C CA . GLU A 1 194 ? 1.769 5.318 -21.475 1.00 49.25 194 GLU A CA 1
ATOM 1452 C C . GLU A 1 194 ? 0.762 5.608 -22.584 1.00 49.25 194 GLU A C 1
ATOM 1454 O O . GLU A 1 194 ? 0.987 5.292 -23.754 1.00 49.25 194 GLU A O 1
ATOM 1459 N N . GLN A 1 195 ? -0.390 6.165 -22.209 1.00 43.06 195 GLN A N 1
ATOM 1460 C CA . GLN A 1 195 ? -1.275 6.817 -23.155 1.00 43.06 195 GLN A CA 1
ATOM 1461 C C . GLN A 1 195 ? -0.487 8.004 -23.700 1.00 43.06 195 GLN A C 1
ATOM 1463 O O . GLN A 1 195 ? -0.491 9.093 -23.128 1.00 43.06 195 GLN A O 1
ATOM 1468 N N . GLY A 1 196 ? 0.264 7.745 -24.769 1.00 42.44 196 GLY A N 1
ATOM 1469 C CA . GLY A 1 196 ? 0.868 8.767 -25.592 1.00 42.44 196 GLY A CA 1
ATOM 1470 C C . GLY A 1 196 ? -0.242 9.712 -26.019 1.00 42.44 196 GLY A C 1
ATOM 1471 O O . GLY A 1 196 ? -1.179 9.305 -26.702 1.00 42.44 196 GLY A O 1
ATOM 1472 N N . ASN A 1 197 ? -0.157 10.956 -25.556 1.00 39.91 197 ASN A N 1
ATOM 1473 C CA . ASN A 1 197 ? -0.908 12.054 -26.140 1.00 39.91 197 ASN A CA 1
ATOM 1474 C C . ASN A 1 197 ? -0.544 12.114 -27.630 1.00 39.91 197 ASN A C 1
ATOM 1476 O O . ASN A 1 197 ? 0.592 12.461 -27.966 1.00 39.91 197 ASN A O 1
ATOM 1480 N N . GLU A 1 198 ? -1.498 11.742 -28.482 1.00 38.97 198 GLU A N 1
ATOM 1481 C CA . GLU A 1 198 ? -1.540 12.137 -29.895 1.00 38.97 198 GLU A CA 1
ATOM 1482 C C . GLU A 1 198 ? -1.678 13.660 -30.047 1.00 38.97 198 GLU A C 1
ATOM 1484 O O . GLU A 1 198 ? -2.349 14.300 -29.198 1.00 38.97 198 GLU A O 1
#

Secondary structure (DSSP, 8-state):
------------------PPPPTT---------TTSHHHHHHHHHHHHHHHHHHHHHHHHHHHHHHHHHHHHHHHHHHHHHHHHHHHHHHHHHHHHHHHHHHHHHHHHHHHHHHHHH-SS-EEEEE-HHHHHTS-HHHHHHHHH-TTEEEEE-TTS-TT-EEEEETTEEEEE-HHHHHHHHHHHHHS-----------